Protein AF-0000000069872662 (afdb_homodimer)

Structure (mmCIF, N/CA/C/O backbone):
data_AF-0000000069872662-model_v1
#
loop_
_entity.id
_entity.type
_entity.pdbx_description
1 polymer 'DUF5117 domain-containing protein'
#
loop_
_atom_site.group_PDB
_atom_site.id
_atom_site.type_symbol
_atom_site.label_atom_id
_atom_site.label_alt_id
_atom_site.label_comp_id
_atom_site.label_asym_id
_atom_site.label_entity_id
_atom_site.label_seq_id
_atom_site.pdbx_PDB_ins_code
_atom_site.Cartn_x
_atom_site.Cartn_y
_atom_site.Cartn_z
_atom_site.occupancy
_atom_site.B_iso_or_equiv
_atom_site.auth_seq_id
_atom_site.auth_comp_id
_atom_site.auth_asym_id
_atom_site.auth_atom_id
_atom_site.pdbx_PDB_model_num
ATOM 1 N N . MET A 1 1 ? 79.125 7.605 27.594 1 26.34 1 MET A N 1
ATOM 2 C CA . MET A 1 1 ? 78.125 6.512 27.719 1 26.34 1 MET A CA 1
ATOM 3 C C . MET A 1 1 ? 76.75 6.996 27.438 1 26.34 1 MET A C 1
ATOM 5 O O . MET A 1 1 ? 76.25 7.887 28.125 1 26.34 1 MET A O 1
ATOM 9 N N . ASP A 1 2 ? 76.312 6.996 26.109 1 26 2 ASP A N 1
ATOM 10 C CA . ASP A 1 2 ? 75.188 7.535 25.344 1 26 2 ASP A CA 1
ATOM 11 C C . ASP A 1 2 ? 73.875 6.918 25.797 1 26 2 ASP A C 1
ATOM 13 O O . ASP A 1 2 ? 73.688 5.695 25.797 1 26 2 ASP A O 1
ATOM 17 N N . LYS A 1 3 ? 73.125 7.527 26.812 1 33.34 3 LYS A N 1
ATOM 18 C CA . LYS A 1 3 ? 71.812 7.297 27.406 1 33.34 3 LYS A CA 1
ATOM 19 C C . LYS A 1 3 ? 70.75 7.141 26.344 1 33.34 3 LYS A C 1
ATOM 21 O O . LYS A 1 3 ? 70.375 8.125 25.734 1 33.34 3 LYS A O 1
ATOM 26 N N . THR A 1 4 ? 70.812 6.09 25.469 1 31.94 4 THR A N 1
ATOM 27 C CA . THR A 1 4 ? 69.812 5.672 24.484 1 31.94 4 THR A CA 1
ATOM 28 C C . THR A 1 4 ? 68.438 5.531 25.141 1 31.94 4 THR A C 1
ATOM 30 O O . THR A 1 4 ? 68.25 4.73 26.062 1 31.94 4 THR A O 1
ATOM 33 N N . SER A 1 5 ? 67.75 6.652 25.281 1 29.78 5 SER A N 1
ATOM 34 C CA . SER A 1 5 ? 66.312 6.773 25.688 1 29.78 5 SER A CA 1
ATOM 35 C C . SER A 1 5 ? 65.438 5.781 24.938 1 29.78 5 SER A C 1
ATOM 37 O O . SER A 1 5 ? 65.438 5.777 23.703 1 29.78 5 SER A O 1
ATOM 39 N N . LEU A 1 6 ? 65.312 4.566 25.484 1 30.38 6 LEU A N 1
ATOM 40 C CA . LEU A 1 6 ? 64.312 3.533 25.094 1 30.38 6 LEU A CA 1
ATOM 41 C C . LEU A 1 6 ? 62.906 4.086 25.078 1 30.38 6 LEU A C 1
ATOM 43 O O . LEU A 1 6 ? 62.344 4.375 26.125 1 30.38 6 LEU A O 1
ATOM 47 N N . PHE A 1 7 ? 62.594 5.02 24.125 1 30.59 7 PHE A N 1
ATOM 48 C CA . PHE A 1 7 ? 61.219 5.395 23.844 1 30.59 7 PHE A CA 1
ATOM 49 C C . PHE A 1 7 ? 60.375 4.156 23.594 1 30.59 7 PHE A C 1
ATOM 51 O O . PHE A 1 7 ? 60.562 3.428 22.625 1 30.59 7 PHE A O 1
ATOM 58 N N . CYS A 1 8 ? 59.938 3.457 24.672 1 29.7 8 CYS A N 1
ATOM 59 C CA . CYS A 1 8 ? 58.875 2.43 24.641 1 29.7 8 CYS A CA 1
ATOM 60 C C . CYS A 1 8 ? 57.656 2.914 23.859 1 29.7 8 CYS A C 1
ATOM 62 O O . CYS A 1 8 ? 57.031 3.889 24.266 1 29.7 8 CYS A O 1
ATOM 64 N N . CYS A 1 9 ? 57.688 2.854 22.547 1 28.95 9 CYS A N 1
ATOM 65 C CA . CYS A 1 9 ? 56.531 2.936 21.672 1 28.95 9 CYS A CA 1
ATOM 66 C C . CYS A 1 9 ? 55.375 2.072 22.203 1 28.95 9 CYS A C 1
ATOM 68 O O . CYS A 1 9 ? 55.5 0.845 22.219 1 28.95 9 CYS A O 1
ATOM 70 N N . LEU A 1 10 ? 54.75 2.445 23.359 1 28.95 10 LEU A N 1
ATOM 71 C CA . LEU A 1 10 ? 53.438 1.888 23.656 1 28.95 10 LEU A CA 1
ATOM 72 C C . LEU A 1 10 ? 52.531 1.904 22.422 1 28.95 10 LEU A C 1
ATOM 74 O O . LEU A 1 10 ? 52.125 2.973 21.969 1 28.95 10 LEU A O 1
ATOM 78 N N . LEU A 1 11 ? 52.812 1.03 21.422 1 30.94 11 LEU A N 1
ATOM 79 C CA . LEU A 1 11 ? 51.812 0.674 20.438 1 30.94 11 LEU A CA 1
ATOM 80 C C . LEU A 1 11 ? 50.469 0.348 21.109 1 30.94 11 LEU A C 1
ATOM 82 O O . LEU A 1 11 ? 50.344 -0.668 21.781 1 30.94 11 LEU A O 1
ATOM 86 N N . SER A 1 12 ? 49.75 1.351 21.672 1 32.31 12 SER A N 1
ATOM 87 C CA . SER A 1 12 ? 48.344 1.166 21.969 1 32.31 12 SER A CA 1
ATOM 88 C C . SER A 1 12 ? 47.625 0.444 20.844 1 32.31 12 SER A C 1
ATOM 90 O O . SER A 1 12 ? 47.562 0.949 19.719 1 32.31 12 SER A O 1
ATOM 92 N N . GLY A 1 13 ? 47.688 -0.897 20.75 1 32.56 13 GLY A N 1
ATOM 93 C CA . GLY A 1 13 ? 46.75 -1.718 20 1 32.56 13 GLY A CA 1
ATOM 94 C C . GLY A 1 13 ? 45.312 -1.261 20.141 1 32.56 13 GLY A C 1
ATOM 95 O O . GLY A 1 13 ? 44.656 -1.562 21.156 1 32.56 13 GLY A O 1
ATOM 96 N N . LEU A 1 14 ? 44.969 -0.033 19.828 1 33.69 14 LEU A N 1
ATOM 97 C CA . LEU A 1 14 ? 43.562 0.206 19.562 1 33.69 14 LEU A CA 1
ATOM 98 C C . LEU A 1 14 ? 42.938 -0.941 18.766 1 33.69 14 LEU A C 1
ATOM 100 O O . LEU A 1 14 ? 43.188 -1.062 17.562 1 33.69 14 LEU A O 1
ATOM 104 N N . MET A 1 15 ? 42.938 -2.158 19.312 1 33.22 15 MET A N 1
ATOM 105 C CA . MET A 1 15 ? 42.031 -3.107 18.703 1 33.22 15 MET A CA 1
ATOM 106 C C . MET A 1 15 ? 40.688 -2.441 18.406 1 33.22 15 MET A C 1
ATOM 108 O O . MET A 1 15 ? 40.031 -1.919 19.312 1 33.22 15 MET A O 1
ATOM 112 N N . ALA A 1 16 ? 40.562 -1.818 17.266 1 33.97 16 ALA A N 1
ATOM 113 C CA . ALA A 1 16 ? 39.25 -1.531 16.703 1 33.97 16 ALA A CA 1
ATOM 114 C C . ALA A 1 16 ? 38.25 -2.65 17 1 33.97 16 ALA A C 1
ATOM 116 O O . ALA A 1 16 ? 38.438 -3.777 16.531 1 33.97 16 ALA A O 1
ATOM 117 N N . LEU A 1 17 ? 37.844 -2.814 18.25 1 34.69 17 LEU A N 1
ATOM 118 C CA . LEU A 1 17 ? 36.594 -3.578 18.391 1 34.69 17 LEU A CA 1
ATOM 119 C C . LEU A 1 17 ? 35.688 -3.375 17.172 1 34.69 17 LEU A C 1
ATOM 121 O O . LEU A 1 17 ? 35.188 -2.275 16.953 1 34.69 17 LEU A O 1
ATOM 125 N N . SER A 1 18 ? 36.062 -3.957 16.047 1 38.09 18 SER A N 1
ATOM 126 C CA . SER A 1 18 ? 35.062 -4.133 15.008 1 38.09 18 SER A CA 1
ATOM 127 C C . SER A 1 18 ? 33.688 -4.465 15.609 1 38.09 18 SER A C 1
ATOM 129 O O . SER A 1 18 ? 33.5 -5.57 16.125 1 38.09 18 SER A O 1
ATOM 131 N N . VAL A 1 19 ? 33.125 -3.668 16.406 1 40.59 19 VAL A N 1
ATOM 132 C CA . VAL A 1 19 ? 31.703 -3.904 16.578 1 40.59 19 VAL A CA 1
ATOM 133 C C . VAL A 1 19 ? 31.141 -4.539 15.312 1 40.59 19 VAL A C 1
ATOM 135 O O . VAL A 1 19 ? 31.094 -3.904 14.258 1 40.59 19 VAL A O 1
ATOM 138 N N . SER A 1 20 ? 31.484 -5.742 14.906 1 38.03 20 SER A N 1
ATOM 139 C CA . SER A 1 20 ? 30.812 -6.488 13.852 1 38.03 20 SER A CA 1
ATOM 140 C C . SER A 1 20 ? 29.328 -6.121 13.773 1 38.03 20 SER A C 1
ATOM 142 O O . SER A 1 20 ? 28.547 -6.453 14.664 1 38.03 20 SER A O 1
ATOM 144 N N . ALA A 1 21 ? 28.906 -4.973 13.469 1 48.12 21 ALA A N 1
ATOM 145 C CA . ALA A 1 21 ? 27.531 -4.602 13.164 1 48.12 21 ALA A CA 1
ATOM 146 C C . ALA A 1 21 ? 26.766 -5.781 12.57 1 48.12 21 ALA A C 1
ATOM 148 O O . ALA A 1 21 ? 27.125 -6.293 11.508 1 48.12 21 ALA A O 1
ATOM 149 N N . THR A 1 22 ? 26.359 -6.82 13.367 1 59.09 22 THR A N 1
ATOM 150 C CA . THR A 1 22 ? 25.562 -7.969 12.953 1 59.09 22 THR A CA 1
ATOM 151 C C . THR A 1 22 ? 24.672 -7.613 11.773 1 59.09 22 THR A C 1
ATOM 153 O O . THR A 1 22 ? 24.031 -6.559 11.773 1 59.09 22 THR A O 1
ATOM 156 N N . SER A 1 23 ? 24.906 -8.219 10.68 1 66.69 23 SER A N 1
ATOM 157 C CA . SER A 1 23 ? 24.172 -8 9.438 1 66.69 23 SER A CA 1
ATOM 158 C C . SER A 1 23 ? 22.656 -8.047 9.672 1 66.69 23 SER A C 1
ATOM 160 O O . SER A 1 23 ? 22.156 -8.938 10.359 1 66.69 23 SER A O 1
ATOM 162 N N . PRO A 1 24 ? 22 -7.012 9.227 1 85.69 24 PRO A N 1
ATOM 163 C CA . PRO A 1 24 ? 20.562 -6.922 9.477 1 85.69 24 PRO A CA 1
ATOM 164 C C . PRO A 1 24 ? 19.781 -8.031 8.789 1 85.69 24 PRO A C 1
ATOM 166 O O . PRO A 1 24 ? 18.609 -8.266 9.117 1 85.69 24 PRO A O 1
ATOM 169 N N . VAL A 1 25 ? 20.578 -8.859 7.879 1 94.19 25 VAL A N 1
ATOM 170 C CA . VAL A 1 25 ? 19.828 -9.922 7.215 1 94.19 25 VAL A CA 1
ATOM 171 C C . VAL A 1 25 ? 20.422 -11.281 7.566 1 94.19 25 VAL A C 1
ATOM 173 O O . VAL A 1 25 ? 21.578 -11.367 7.996 1 94.19 25 VAL A O 1
ATOM 176 N N . ALA A 1 26 ? 19.75 -12.336 7.355 1 96.31 26 ALA A N 1
ATOM 177 C CA . ALA A 1 26 ? 20.125 -13.703 7.73 1 96.31 26 ALA A CA 1
ATOM 178 C C . ALA A 1 26 ? 21.359 -14.156 6.961 1 96.31 26 ALA A C 1
ATOM 180 O O . ALA A 1 26 ? 21.5 -13.875 5.77 1 96.31 26 ALA A O 1
ATOM 181 N N . THR A 1 27 ? 22.172 -14.867 7.613 1 94.56 27 THR A N 1
ATOM 182 C CA . THR A 1 27 ? 23.344 -15.477 7.004 1 94.56 27 THR A CA 1
ATOM 183 C C . THR A 1 27 ? 22.969 -16.781 6.293 1 94.56 27 THR A C 1
ATOM 185 O O . THR A 1 27 ? 21.875 -17.297 6.48 1 94.56 27 THR A O 1
ATOM 188 N N . GLN A 1 28 ? 24.047 -17.25 5.547 1 94.56 28 GLN A N 1
ATOM 189 C CA . GLN A 1 28 ? 23.859 -18.531 4.867 1 94.56 28 GLN A CA 1
ATOM 190 C C . GLN A 1 28 ? 23.609 -19.656 5.871 1 94.56 28 GLN A C 1
ATOM 192 O O . GLN A 1 28 ? 22.766 -20.531 5.633 1 94.56 28 GLN A O 1
ATOM 197 N N . ALA A 1 29 ? 24.312 -19.672 6.922 1 94.12 29 ALA A N 1
ATOM 198 C CA . ALA A 1 29 ? 24.172 -20.703 7.953 1 94.12 29 ALA A CA 1
ATOM 199 C C . ALA A 1 29 ? 22.781 -20.672 8.562 1 94.12 29 ALA A C 1
ATOM 201 O O . ALA A 1 29 ? 22.172 -21.734 8.773 1 94.12 29 ALA A O 1
ATOM 202 N N . GLU A 1 30 ? 22.297 -19.531 8.836 1 95.44 30 GLU A N 1
ATOM 203 C CA . GLU A 1 30 ? 20.953 -19.391 9.398 1 95.44 30 GLU A CA 1
ATOM 204 C C . GLU A 1 30 ? 19.891 -19.891 8.43 1 95.44 30 GLU A C 1
ATOM 206 O O . GLU A 1 30 ? 18.953 -20.594 8.828 1 95.44 30 GLU A O 1
ATOM 211 N N . VAL A 1 31 ? 20.078 -19.531 7.211 1 95.94 31 VAL A N 1
ATOM 212 C CA . VAL A 1 31 ? 19.109 -19.922 6.188 1 95.94 31 VAL A CA 1
ATOM 213 C C . VAL A 1 31 ? 19.125 -21.438 6.031 1 95.94 31 VAL A C 1
ATOM 215 O O . VAL A 1 31 ? 18.062 -22.078 5.949 1 95.94 31 VAL A O 1
ATOM 218 N N . SER A 1 32 ? 20.266 -22.016 6.051 1 94.88 32 SER A N 1
ATOM 219 C CA . SER A 1 32 ? 20.391 -23.469 5.895 1 94.88 32 SER A CA 1
ATOM 220 C C . SER A 1 32 ? 19.719 -24.203 7.051 1 94.88 32 SER A C 1
ATOM 222 O O . SER A 1 32 ? 19.25 -25.328 6.883 1 94.88 32 SER A O 1
ATOM 224 N N . GLY A 1 33 ? 19.656 -23.578 8.141 1 93.56 33 GLY A N 1
ATOM 225 C CA . GLY A 1 33 ? 19.125 -24.219 9.336 1 93.56 33 GLY A CA 1
ATOM 226 C C . GLY A 1 33 ? 17.625 -24.031 9.508 1 93.56 33 GLY A C 1
ATOM 227 O O . GLY A 1 33 ? 17.031 -24.609 10.406 1 93.56 33 GLY A O 1
ATOM 228 N N . ASP A 1 34 ? 16.969 -23.188 8.742 1 93.94 34 ASP A N 1
ATOM 229 C CA . ASP A 1 34 ? 15.555 -22.844 8.867 1 93.94 34 ASP A CA 1
ATOM 230 C C . ASP A 1 34 ? 14.812 -23.094 7.562 1 93.94 34 ASP A C 1
ATOM 232 O O . ASP A 1 34 ? 15.008 -22.375 6.578 1 93.94 34 ASP A O 1
ATOM 236 N N . ILE A 1 35 ? 13.914 -24.016 7.562 1 92.38 35 ILE A N 1
ATOM 237 C CA . ILE A 1 35 ? 13.203 -24.484 6.371 1 92.38 35 ILE A CA 1
ATOM 238 C C . ILE A 1 35 ? 12.391 -23.344 5.777 1 92.38 35 ILE A C 1
ATOM 240 O O . ILE A 1 35 ? 12.289 -23.203 4.555 1 92.38 35 ILE A O 1
ATOM 244 N N . SER A 1 36 ? 11.758 -22.531 6.602 1 91.81 36 SER A N 1
ATOM 245 C CA . SER A 1 36 ? 10.961 -21.391 6.117 1 91.81 36 SER A CA 1
ATOM 246 C C . SER A 1 36 ? 11.836 -20.375 5.406 1 91.81 36 SER A C 1
ATOM 248 O O . SER A 1 36 ? 11.484 -19.875 4.336 1 91.81 36 SER A O 1
ATOM 250 N N . LEU A 1 37 ? 12.938 -20.172 5.996 1 95.75 37 LEU A N 1
ATOM 251 C CA . LEU A 1 37 ? 13.883 -19.25 5.379 1 95.75 37 LEU A CA 1
ATOM 252 C C . LEU A 1 37 ? 14.383 -19.797 4.043 1 95.75 37 LEU A C 1
ATOM 254 O O . LEU A 1 37 ? 14.422 -19.062 3.049 1 95.75 37 LEU A O 1
ATOM 258 N N . ARG A 1 38 ? 14.703 -21 4.035 1 96.19 38 ARG A N 1
ATOM 259 C CA . ARG A 1 38 ? 15.234 -21.625 2.826 1 96.19 38 ARG A CA 1
ATOM 260 C C . ARG A 1 38 ? 14.219 -21.562 1.689 1 96.19 38 ARG A C 1
ATOM 262 O O . ARG A 1 38 ? 14.578 -21.281 0.545 1 96.19 38 ARG A O 1
ATOM 269 N N . GLY A 1 39 ? 13.016 -21.844 2.031 1 95.62 39 GLY A N 1
ATOM 270 C CA . GLY A 1 39 ? 11.969 -21.812 1.023 1 95.62 39 GLY A CA 1
ATOM 271 C C . GLY A 1 39 ? 11.805 -20.453 0.373 1 95.62 39 GLY A C 1
ATOM 272 O O . GLY A 1 39 ? 11.789 -20.344 -0.854 1 95.62 39 GLY A O 1
ATOM 273 N N . ILE A 1 40 ? 11.727 -19.469 1.18 1 96.5 40 ILE A N 1
ATOM 274 C CA . ILE A 1 40 ? 11.539 -18.125 0.665 1 96.5 40 ILE A CA 1
ATOM 275 C C . ILE A 1 40 ? 12.805 -17.656 -0.043 1 96.5 40 ILE A C 1
ATOM 277 O O . ILE A 1 40 ? 12.734 -16.984 -1.074 1 96.5 40 ILE A O 1
ATOM 281 N N . ALA A 1 41 ? 13.906 -18.016 0.489 1 96.94 41 ALA A N 1
ATOM 282 C CA . ALA A 1 41 ? 15.164 -17.672 -0.165 1 96.94 41 ALA A CA 1
ATOM 283 C C . ALA A 1 41 ? 15.219 -18.219 -1.585 1 96.94 41 ALA A C 1
ATOM 285 O O . ALA A 1 41 ? 15.609 -17.516 -2.52 1 96.94 41 ALA A O 1
ATOM 286 N N . ARG A 1 42 ? 14.859 -19.406 -1.757 1 95.56 42 ARG A N 1
ATOM 287 C CA . ARG A 1 42 ? 14.859 -20.047 -3.072 1 95.56 42 ARG A CA 1
ATOM 288 C C . ARG A 1 42 ? 13.93 -19.312 -4.031 1 95.56 42 ARG A C 1
ATOM 290 O O . ARG A 1 42 ? 14.266 -19.109 -5.199 1 95.56 42 ARG A O 1
ATOM 297 N N . LEU A 1 43 ? 12.797 -18.969 -3.541 1 95.81 43 LEU A N 1
ATOM 298 C CA . LEU A 1 43 ? 11.852 -18.234 -4.371 1 95.81 43 LEU A CA 1
ATOM 299 C C . LEU A 1 43 ? 12.445 -16.891 -4.801 1 95.81 43 LEU A C 1
ATOM 301 O O . LEU A 1 43 ? 12.336 -16.5 -5.965 1 95.81 43 LEU A O 1
ATOM 305 N N . LEU A 1 44 ? 13.055 -16.25 -3.889 1 96.75 44 LEU A N 1
ATOM 306 C CA . LEU A 1 44 ? 13.656 -14.945 -4.156 1 96.75 44 LEU A CA 1
ATOM 307 C C . LEU A 1 44 ? 14.781 -15.062 -5.176 1 96.75 44 LEU A C 1
ATOM 309 O O . LEU A 1 44 ? 14.938 -14.203 -6.043 1 96.75 44 LEU A O 1
ATOM 313 N N . GLN A 1 45 ? 15.5 -16.109 -5.156 1 95.44 45 GLN A N 1
ATOM 314 C CA . GLN A 1 45 ? 16.594 -16.312 -6.098 1 95.44 45 GLN A CA 1
ATOM 315 C C . GLN A 1 45 ? 16.078 -16.391 -7.531 1 95.44 45 GLN A C 1
ATOM 317 O O . GLN A 1 45 ? 16.781 -16.016 -8.469 1 95.44 45 GLN A O 1
ATOM 322 N N . LYS A 1 46 ? 14.93 -16.781 -7.617 1 94.12 46 LYS A N 1
ATOM 323 C CA . LYS A 1 46 ? 14.398 -17.047 -8.945 1 94.12 46 LYS A CA 1
ATOM 324 C C . LYS A 1 46 ? 13.531 -15.891 -9.438 1 94.12 46 LYS A C 1
ATOM 326 O O . LYS A 1 46 ? 12.992 -15.938 -10.547 1 94.12 46 LYS A O 1
ATOM 331 N N . SER A 1 47 ? 13.383 -14.906 -8.641 1 95.88 47 SER A N 1
ATOM 332 C CA . SER A 1 47 ? 12.398 -13.883 -8.945 1 95.88 47 SER A CA 1
ATOM 333 C C . SER A 1 47 ? 13.055 -12.516 -9.125 1 95.88 47 SER A C 1
ATOM 335 O O . SER A 1 47 ? 13.648 -11.977 -8.188 1 95.88 47 SER A O 1
ATOM 337 N N . ASP A 1 48 ? 12.914 -11.969 -10.281 1 95.88 48 ASP A N 1
ATOM 338 C CA . ASP A 1 48 ? 13.422 -10.625 -10.516 1 95.88 48 ASP A CA 1
ATOM 339 C C . ASP A 1 48 ? 12.297 -9.594 -10.414 1 95.88 48 ASP A C 1
ATOM 341 O O . ASP A 1 48 ? 12.516 -8.406 -10.656 1 95.88 48 ASP A O 1
ATOM 345 N N . ILE A 1 49 ? 11.156 -10.047 -10.07 1 97 49 ILE A N 1
ATOM 346 C CA . ILE A 1 49 ? 10.031 -9.203 -9.68 1 97 49 ILE A CA 1
ATOM 347 C C . ILE A 1 49 ? 9.625 -9.516 -8.242 1 97 49 ILE A C 1
ATOM 349 O O . ILE A 1 49 ? 9.336 -10.672 -7.906 1 97 49 ILE A O 1
ATOM 353 N N . VAL A 1 50 ? 9.656 -8.539 -7.383 1 97.12 50 VAL A N 1
ATOM 354 C CA . VAL A 1 50 ? 9.18 -8.625 -6.004 1 97.12 50 VAL A CA 1
ATOM 355 C C . VAL A 1 50 ? 8.297 -7.422 -5.691 1 97.12 50 VAL A C 1
ATOM 357 O O . VAL A 1 50 ? 8.773 -6.285 -5.648 1 97.12 50 VAL A O 1
ATOM 360 N N . LEU A 1 51 ? 7.004 -7.68 -5.398 1 96.62 51 LEU A N 1
ATOM 361 C CA . LEU A 1 51 ? 6.023 -6.629 -5.16 1 96.62 51 LEU A CA 1
ATOM 362 C C . LEU A 1 51 ? 5.34 -6.82 -3.809 1 96.62 51 LEU A C 1
ATOM 364 O O . LEU A 1 51 ? 5.156 -7.953 -3.357 1 96.62 51 LEU A O 1
ATOM 368 N N . ALA A 1 52 ? 5.02 -5.754 -3.146 1 93.88 52 ALA A N 1
ATOM 369 C CA . ALA A 1 52 ? 3.941 -5.746 -2.16 1 93.88 52 ALA A CA 1
ATOM 370 C C . ALA A 1 52 ? 2.627 -5.289 -2.789 1 93.88 52 ALA A C 1
ATOM 372 O O . ALA A 1 52 ? 2.59 -4.281 -3.502 1 93.88 52 ALA A O 1
ATOM 373 N N . VAL A 1 53 ? 1.598 -6.055 -2.543 1 91.94 53 VAL A N 1
ATOM 374 C CA . VAL A 1 53 ? 0.335 -5.746 -3.209 1 91.94 53 VAL A CA 1
ATOM 375 C C . VAL A 1 53 ? -0.817 -5.879 -2.215 1 91.94 53 VAL A C 1
ATOM 377 O O . VAL A 1 53 ? -0.655 -6.457 -1.138 1 91.94 53 VAL A O 1
ATOM 380 N N . VAL A 1 54 ? -1.923 -5.34 -2.627 1 87.81 54 VAL A N 1
ATOM 381 C CA . VAL A 1 54 ? -3.203 -5.621 -1.987 1 87.81 54 VAL A CA 1
ATOM 382 C C . VAL A 1 54 ? -4.098 -6.406 -2.947 1 87.81 54 VAL A C 1
ATOM 384 O O . VAL A 1 54 ? -4.457 -5.91 -4.016 1 87.81 54 VAL A O 1
ATOM 387 N N . ILE A 1 55 ? -4.371 -7.57 -2.6 1 88.69 55 ILE A N 1
ATOM 388 C CA . ILE A 1 55 ? -5.305 -8.367 -3.389 1 88.69 55 ILE A CA 1
ATOM 389 C C . ILE A 1 55 ? -6.738 -7.949 -3.07 1 88.69 55 ILE A C 1
ATOM 391 O O . ILE A 1 55 ? -7.148 -7.957 -1.907 1 88.69 55 ILE A O 1
ATOM 395 N N . TYR A 1 56 ? -7.52 -7.617 -4.141 1 83.94 56 TYR A N 1
ATOM 396 C CA . TYR A 1 56 ? -8.852 -7.102 -3.861 1 83.94 56 TYR A CA 1
ATOM 397 C C . TYR A 1 56 ? -9.922 -7.973 -4.508 1 83.94 56 TYR A C 1
ATOM 399 O O . TYR A 1 56 ? -11.109 -7.852 -4.191 1 83.94 56 TYR A O 1
ATOM 407 N N . LYS A 1 57 ? -9.531 -8.914 -5.367 1 86.88 57 LYS A N 1
ATOM 408 C CA . LYS A 1 57 ? -10.5 -9.703 -6.109 1 86.88 57 LYS A CA 1
ATOM 409 C C . LYS A 1 57 ? -9.891 -11.023 -6.586 1 86.88 57 LYS A C 1
ATOM 411 O O . LYS A 1 57 ? -8.734 -11.055 -7.004 1 86.88 57 LYS A O 1
ATOM 416 N N . THR A 1 58 ? -10.695 -12.055 -6.562 1 90.19 58 THR A N 1
ATOM 417 C CA . THR A 1 58 ? -10.344 -13.305 -7.215 1 90.19 58 THR A CA 1
ATOM 418 C C . THR A 1 58 ? -11.492 -13.805 -8.086 1 90.19 58 THR A C 1
ATOM 420 O O . THR A 1 58 ? -12.656 -13.57 -7.777 1 90.19 58 THR A O 1
ATOM 423 N N . VAL A 1 59 ? -11.148 -14.422 -9.102 1 89.75 59 VAL A N 1
ATOM 424 C CA . VAL A 1 59 ? -12.102 -15.125 -9.953 1 89.75 59 VAL A CA 1
ATOM 425 C C . VAL A 1 59 ? -11.719 -16.594 -10.047 1 89.75 59 VAL A C 1
ATOM 427 O O . VAL A 1 59 ? -10.656 -16.938 -10.586 1 89.75 59 VAL A O 1
ATOM 430 N N . GLU A 1 60 ? -12.594 -17.469 -9.57 1 91.31 60 GLU A N 1
ATOM 431 C CA . GLU A 1 60 ? -12.352 -18.906 -9.562 1 91.31 60 GLU A CA 1
ATOM 432 C C . GLU A 1 60 ? -13.133 -19.609 -10.672 1 91.31 60 GLU A C 1
ATOM 434 O O . GLU A 1 60 ? -14.344 -19.438 -10.789 1 91.31 60 GLU A O 1
ATOM 439 N N . THR A 1 61 ? -12.438 -20.297 -11.469 1 89.06 61 THR A N 1
ATOM 440 C CA . THR A 1 61 ? -13.055 -21.156 -12.477 1 89.06 61 THR A CA 1
ATOM 441 C C . THR A 1 61 ? -12.703 -22.625 -12.219 1 89.06 61 THR A C 1
ATOM 443 O O . THR A 1 61 ? -12.07 -22.953 -11.211 1 89.06 61 THR A O 1
ATOM 446 N N . THR A 1 62 ? -13.203 -23.547 -13.039 1 87.81 62 THR A N 1
ATOM 447 C CA . THR A 1 62 ? -12.898 -24.969 -12.906 1 87.81 62 THR A CA 1
ATOM 448 C C . THR A 1 62 ? -11.438 -25.25 -13.227 1 87.81 62 THR A C 1
ATOM 450 O O . THR A 1 62 ? -10.891 -26.281 -12.828 1 87.81 62 THR A O 1
ATOM 453 N N . GLN A 1 63 ? -10.75 -24.312 -13.859 1 87.81 63 GLN A N 1
ATOM 454 C CA . GLN A 1 63 ? -9.406 -24.578 -14.359 1 87.81 63 GLN A CA 1
ATOM 455 C C . GLN A 1 63 ? -8.359 -23.797 -13.562 1 87.81 63 GLN A C 1
ATOM 457 O O . GLN A 1 63 ? -7.215 -24.234 -13.445 1 87.81 63 GLN A O 1
ATOM 462 N N . GLU A 1 64 ? -8.852 -22.609 -13.141 1 90.5 64 GLU A N 1
ATOM 463 C CA . GLU A 1 64 ? -7.852 -21.75 -12.508 1 90.5 64 GLU A CA 1
ATOM 464 C C . GLU A 1 64 ? -8.508 -20.719 -11.594 1 90.5 64 GLU A C 1
ATOM 466 O O . GLU A 1 64 ? -9.719 -20.531 -11.633 1 90.5 64 GLU A O 1
ATOM 471 N N . THR A 1 65 ? -7.707 -20.125 -10.734 1 93.12 65 THR A N 1
ATOM 472 C CA . THR A 1 65 ? -8.055 -18.922 -10 1 93.12 65 THR A CA 1
ATOM 473 C C . THR A 1 65 ? -7.242 -17.734 -10.492 1 93.12 65 THR A C 1
ATOM 475 O O . THR A 1 65 ? -6.016 -17.812 -10.602 1 93.12 65 THR A O 1
ATOM 478 N N . ILE A 1 66 ? -7.91 -16.688 -10.812 1 93.56 66 ILE A N 1
ATOM 479 C CA . ILE A 1 66 ? -7.234 -15.445 -11.188 1 93.56 66 ILE A CA 1
ATOM 480 C C . ILE A 1 66 ? -7.277 -14.461 -10.016 1 93.56 66 ILE A C 1
ATOM 482 O O . ILE A 1 66 ? -8.336 -14.219 -9.438 1 93.56 66 ILE A O 1
ATOM 486 N N . PHE A 1 67 ? -6.117 -13.969 -9.703 1 93.62 67 PHE A N 1
ATOM 487 C CA . PHE A 1 67 ? -5.98 -12.977 -8.648 1 93.62 67 PHE A CA 1
ATOM 488 C C . PHE A 1 67 ? -5.812 -11.578 -9.242 1 93.62 67 PHE A C 1
ATOM 490 O O . PHE A 1 67 ? -5.062 -11.391 -10.203 1 93.62 67 PHE A O 1
ATOM 497 N N . TYR A 1 68 ? -6.508 -10.625 -8.68 1 91.31 68 TYR A N 1
ATOM 498 C CA . TYR A 1 68 ? -6.391 -9.211 -9.031 1 91.31 68 TYR A CA 1
ATOM 499 C C . TYR A 1 68 ? -5.918 -8.391 -7.836 1 91.31 68 TYR A C 1
ATOM 501 O O . TYR A 1 68 ? -6.465 -8.508 -6.738 1 91.31 68 TYR A O 1
ATOM 509 N N . ALA A 1 69 ? -4.914 -7.562 -8.125 1 91.19 69 ALA A N 1
ATOM 510 C CA . ALA A 1 69 ? -4.297 -6.824 -7.027 1 91.19 69 ALA A CA 1
ATOM 511 C C . ALA A 1 69 ? -3.797 -5.461 -7.496 1 91.19 69 ALA A C 1
ATOM 513 O O . ALA A 1 69 ? -3.719 -5.199 -8.695 1 91.19 69 ALA A O 1
ATOM 514 N N . ARG A 1 70 ? -3.566 -4.676 -6.504 1 88.81 70 ARG A N 1
ATOM 515 C CA . ARG A 1 70 ? -2.943 -3.379 -6.746 1 88.81 70 ARG A CA 1
ATOM 516 C C . ARG A 1 70 ? -1.571 -3.299 -6.082 1 88.81 70 ARG A C 1
ATOM 518 O O . ARG A 1 70 ? -1.399 -3.742 -4.945 1 88.81 70 ARG A O 1
ATOM 525 N N . VAL A 1 71 ? -0.655 -2.707 -6.797 1 91.25 71 VAL A N 1
ATOM 526 C CA . VAL A 1 71 ? 0.715 -2.629 -6.301 1 91.25 71 VAL A CA 1
ATOM 527 C C . VAL A 1 71 ? 0.835 -1.491 -5.289 1 91.25 71 VAL A C 1
ATOM 529 O O . VAL A 1 71 ? 0.472 -0.35 -5.582 1 91.25 71 VAL A O 1
ATOM 532 N N . ILE A 1 72 ? 1.4 -1.827 -4.156 1 89.31 72 ILE A N 1
ATOM 533 C CA . ILE A 1 72 ? 1.579 -0.786 -3.152 1 89.31 72 ILE A CA 1
ATOM 534 C C . ILE A 1 72 ? 3.068 -0.506 -2.959 1 89.31 72 ILE A C 1
ATOM 536 O O . ILE A 1 72 ? 3.449 0.576 -2.506 1 89.31 72 ILE A O 1
ATOM 540 N N . GLN A 1 73 ? 3.918 -1.447 -3.312 1 90.75 73 GLN A N 1
ATOM 541 C CA . GLN A 1 73 ? 5.363 -1.27 -3.371 1 90.75 73 GLN A CA 1
ATOM 542 C C . GLN A 1 73 ? 5.98 -2.123 -4.477 1 90.75 73 GLN A 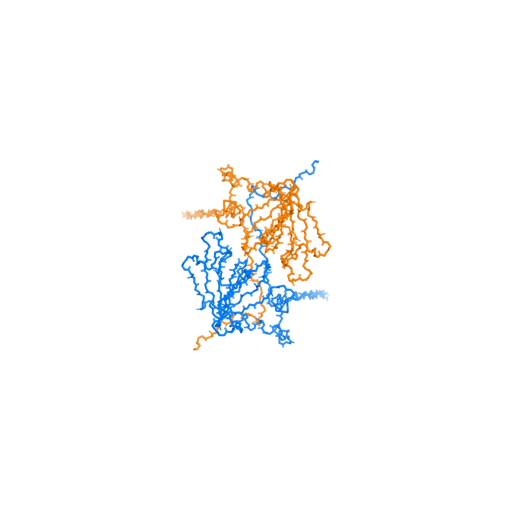C 1
ATOM 544 O O . GLN A 1 73 ? 5.574 -3.27 -4.68 1 90.75 73 GLN A O 1
ATOM 549 N N . SER A 1 74 ? 6.875 -1.561 -5.133 1 93.38 74 SER A N 1
ATOM 550 C CA . SER A 1 74 ? 7.691 -2.27 -6.113 1 93.38 74 SER A CA 1
ATOM 551 C C . SER A 1 74 ? 9.125 -2.445 -5.621 1 93.38 74 SER A C 1
ATOM 553 O O . SER A 1 74 ? 9.961 -1.557 -5.793 1 93.38 74 SER A O 1
ATOM 555 N N . LEU A 1 75 ? 9.367 -3.598 -5.109 1 94.62 75 LEU A N 1
ATOM 556 C CA . LEU A 1 75 ? 10.648 -3.82 -4.453 1 94.62 75 LEU A CA 1
ATOM 557 C C . LEU A 1 75 ? 11.703 -4.273 -5.461 1 94.62 75 LEU A C 1
ATOM 559 O O . LEU A 1 75 ? 12.883 -3.963 -5.312 1 94.62 75 LEU A O 1
ATOM 563 N N . ARG A 1 76 ? 11.312 -5.176 -6.41 1 93.69 76 ARG A N 1
ATOM 564 C CA . ARG A 1 76 ? 12.062 -5.582 -7.594 1 93.69 76 ARG A CA 1
ATOM 565 C C . ARG A 1 76 ? 11.188 -5.543 -8.836 1 93.69 76 ARG A C 1
ATOM 567 O O . ARG A 1 76 ? 10 -5.863 -8.773 1 93.69 76 ARG A O 1
ATOM 574 N N . GLY A 1 77 ? 11.719 -5.363 -10.148 1 90.31 77 GLY A N 1
ATOM 575 C CA . GLY A 1 77 ? 11 -5.555 -11.398 1 90.31 77 GLY A CA 1
ATOM 576 C C . GLY A 1 77 ? 10.352 -4.281 -11.914 1 90.31 77 GLY A C 1
ATOM 577 O O . GLY A 1 77 ? 9.445 -4.336 -12.742 1 90.31 77 GLY A O 1
ATOM 578 N N . ASP A 1 78 ? 10.5 -3.059 -11.828 1 89 78 ASP A N 1
ATOM 579 C CA . ASP A 1 78 ? 10.109 -1.744 -12.336 1 89 78 ASP A CA 1
ATOM 580 C C . ASP A 1 78 ? 8.617 -1.696 -12.641 1 89 78 ASP A C 1
ATOM 582 O O . ASP A 1 78 ? 8.203 -1.094 -13.633 1 89 78 ASP A O 1
ATOM 586 N N . ILE A 1 79 ? 7.777 -2.393 -11.992 1 93.62 79 ILE A N 1
ATOM 587 C CA . ILE A 1 79 ? 6.336 -2.199 -12.07 1 93.62 79 ILE A CA 1
ATOM 588 C C . ILE A 1 79 ? 5.922 -1.036 -11.172 1 93.62 79 ILE A C 1
ATOM 590 O O . ILE A 1 79 ? 6.215 -1.034 -9.977 1 93.62 79 ILE A O 1
ATOM 594 N N . PRO A 1 80 ? 5.289 -0.1 -11.719 1 88.44 80 PRO A N 1
ATOM 595 C CA . PRO A 1 80 ? 5.043 1.122 -10.953 1 88.44 80 PRO A CA 1
ATOM 596 C C . PRO A 1 80 ? 4.102 0.898 -9.773 1 88.44 80 PRO A C 1
ATOM 598 O O . PRO A 1 80 ? 3.182 0.079 -9.859 1 88.44 80 PRO A O 1
ATOM 601 N N . VAL A 1 81 ? 4.309 1.662 -8.781 1 86.31 81 VAL A N 1
ATOM 602 C CA . VAL A 1 81 ? 3.361 1.734 -7.672 1 86.31 81 VAL A CA 1
ATOM 603 C C . VAL A 1 81 ? 1.998 2.186 -8.188 1 86.31 81 VAL A C 1
ATOM 605 O O . VAL A 1 81 ? 1.914 3.025 -9.086 1 86.31 81 VAL A O 1
ATOM 608 N N . GLU A 1 82 ? 0.884 1.591 -7.645 1 84.38 82 GLU A N 1
ATOM 609 C CA . GLU A 1 82 ? -0.518 1.839 -7.969 1 84.38 82 GLU A CA 1
ATOM 610 C C . GLU A 1 82 ? -0.953 1.029 -9.188 1 84.38 82 GLU A C 1
ATOM 612 O O . GLU A 1 82 ? -2.146 0.912 -9.469 1 84.38 82 GLU A O 1
ATOM 617 N N . ALA A 1 83 ? -0.029 0.456 -9.906 1 89.31 83 ALA A N 1
ATOM 618 C CA . ALA A 1 83 ? -0.392 -0.367 -11.055 1 89.31 83 ALA A CA 1
ATOM 619 C C . ALA A 1 83 ? -1.342 -1.49 -10.648 1 89.31 83 ALA A C 1
ATOM 621 O O . ALA A 1 83 ? -1.354 -1.912 -9.492 1 89.31 83 ALA A O 1
ATOM 622 N N . LEU A 1 84 ? -2.092 -1.88 -11.617 1 91 84 LEU A N 1
ATOM 623 C CA . LEU A 1 84 ? -2.938 -3.059 -11.469 1 91 84 LEU A CA 1
ATOM 624 C C . LEU A 1 84 ? -2.229 -4.309 -11.977 1 91 84 LEU A C 1
ATOM 626 O O . LEU A 1 84 ? -1.572 -4.27 -13.023 1 91 84 LEU A O 1
ATOM 630 N N . VAL A 1 85 ? -2.357 -5.367 -11.227 1 93.88 85 VAL A N 1
ATOM 631 C CA . VAL A 1 85 ? -1.711 -6.602 -11.664 1 93.88 85 VAL A CA 1
ATOM 632 C C . VAL A 1 85 ? -2.68 -7.773 -11.523 1 93.88 85 VAL A C 1
ATOM 634 O O . VAL A 1 85 ? -3.572 -7.75 -10.672 1 93.88 85 VAL A O 1
ATOM 637 N N . GLN A 1 86 ? -2.504 -8.75 -12.344 1 95.12 86 GLN A N 1
ATOM 638 C CA . GLN A 1 86 ? -3.221 -10.016 -12.227 1 95.12 86 GLN A CA 1
ATOM 639 C C . GLN A 1 86 ? -2.281 -11.203 -12.43 1 95.12 86 GLN A C 1
ATOM 641 O O . GLN A 1 86 ? -1.221 -11.062 -13.039 1 95.12 86 GLN A O 1
ATOM 646 N N . TRP A 1 87 ? -2.559 -12.297 -11.859 1 97.06 87 TRP A N 1
ATOM 647 C CA . TRP A 1 87 ? -1.846 -13.539 -12.125 1 97.06 87 TRP A CA 1
ATOM 648 C C . TRP A 1 87 ? -2.766 -14.742 -11.945 1 97.06 87 TRP A C 1
ATOM 650 O O . TRP A 1 87 ? -3.871 -14.609 -11.414 1 97.06 87 TRP A O 1
ATOM 660 N N . ARG A 1 88 ? -2.287 -15.844 -12.469 1 94.56 88 ARG A N 1
ATOM 661 C CA . ARG A 1 88 ? -3.057 -17.078 -12.406 1 94.56 88 ARG A CA 1
ATOM 662 C C . ARG A 1 88 ? -2.496 -18.016 -11.344 1 94.56 88 ARG A C 1
ATOM 664 O O . ARG A 1 88 ? -1.279 -18.125 -11.188 1 94.56 88 ARG A O 1
ATOM 671 N N . GLY A 1 89 ? -3.391 -18.578 -10.57 1 92.56 89 GLY A N 1
ATOM 672 C CA . GLY A 1 89 ? -3.057 -19.625 -9.617 1 92.56 89 GLY A CA 1
ATOM 673 C C . GLY A 1 89 ? -3.793 -20.922 -9.883 1 92.56 89 GLY A C 1
ATOM 674 O O . GLY A 1 89 ? -4.57 -21.016 -10.836 1 92.56 89 GLY A O 1
ATOM 675 N N . ALA A 1 90 ? -3.418 -21.875 -9.117 1 84.75 90 ALA A N 1
ATOM 676 C CA . ALA A 1 90 ? -4.004 -23.203 -9.281 1 84.75 90 ALA A CA 1
ATOM 677 C C . ALA A 1 90 ? -5.512 -23.172 -9.055 1 84.75 90 ALA A C 1
ATOM 679 O O . ALA A 1 90 ? -6.016 -22.344 -8.297 1 84.75 90 ALA A O 1
ATOM 680 N N . ALA A 1 91 ? -6.18 -24.078 -9.875 1 74.38 91 ALA A N 1
ATOM 681 C CA . ALA A 1 91 ? -7.629 -24.203 -9.758 1 74.38 91 ALA A CA 1
ATOM 682 C C . ALA A 1 91 ? -8.016 -24.688 -8.359 1 74.38 91 ALA A C 1
ATOM 684 O O . ALA A 1 91 ? -7.289 -25.469 -7.738 1 74.38 91 ALA A O 1
ATOM 685 N N . ASN A 1 92 ? -9.125 -23.859 -7.918 1 70.88 92 ASN A N 1
ATOM 686 C CA . ASN A 1 92 ? -9.805 -24.484 -6.785 1 70.88 92 ASN A CA 1
ATOM 687 C C . ASN A 1 92 ? -10.758 -25.594 -7.242 1 70.88 92 ASN A C 1
ATOM 689 O O . ASN A 1 92 ? -11.164 -25.609 -8.406 1 70.88 92 ASN A O 1
ATOM 693 N N . ASN A 1 93 ? -10.922 -26.594 -6.504 1 67.06 93 ASN A N 1
ATOM 694 C CA . ASN A 1 93 ? -11.719 -27.766 -6.816 1 67.06 93 ASN A CA 1
ATOM 695 C C . ASN A 1 93 ? -13.18 -27.406 -7.086 1 67.06 93 ASN A C 1
ATOM 697 O O . ASN A 1 93 ? -14.07 -27.75 -6.305 1 67.06 93 ASN A O 1
ATOM 701 N N . LEU A 1 94 ? -13.414 -26.547 -8.039 1 69.69 94 LEU A N 1
ATOM 702 C CA . LEU A 1 94 ? -14.805 -26.328 -8.438 1 69.69 94 LEU A CA 1
ATOM 703 C C . LEU A 1 94 ? -15.32 -27.5 -9.266 1 69.69 94 LEU A C 1
ATOM 705 O O . LEU A 1 94 ? -14.562 -28.125 -10.023 1 69.69 94 LEU A O 1
ATOM 709 N N . PRO A 1 95 ? -16.562 -27.875 -8.891 1 71.75 95 PRO A N 1
ATOM 710 C CA . PRO A 1 95 ? -17.125 -28.953 -9.719 1 71.75 95 PRO A CA 1
ATOM 711 C C . PRO A 1 95 ? -17.062 -28.625 -11.211 1 71.75 95 PRO A C 1
ATOM 713 O O . PRO A 1 95 ? -17.125 -27.453 -11.602 1 71.75 95 PRO A O 1
ATOM 716 N N . VAL A 1 96 ? -16.906 -29.641 -12 1 73.19 96 VAL A N 1
ATOM 717 C CA . VAL A 1 96 ? -16.844 -29.5 -13.453 1 73.19 96 VAL A CA 1
ATOM 718 C C . VAL A 1 96 ? -18.125 -28.859 -13.969 1 73.19 96 VAL A C 1
ATOM 720 O O . VAL A 1 96 ? -19.219 -29.297 -13.625 1 73.19 96 VAL A O 1
ATOM 723 N N . GLY A 1 97 ? -18.031 -27.781 -14.773 1 71.69 97 GLY A N 1
ATOM 724 C CA . GLY A 1 97 ? -19.156 -27.094 -15.367 1 71.69 97 GLY A CA 1
ATOM 725 C C . GLY A 1 97 ? -19.719 -26 -14.484 1 71.69 97 GLY A C 1
ATOM 726 O O . GLY A 1 97 ? -20.703 -25.359 -14.844 1 71.69 97 GLY A O 1
ATOM 727 N N . GLY A 1 98 ? -19.156 -25.781 -13.422 1 73.06 98 GLY A N 1
ATOM 728 C CA . GLY A 1 98 ? -19.656 -24.734 -12.547 1 73.06 98 GLY A CA 1
ATOM 729 C C . GLY A 1 98 ? -19.344 -23.328 -13.031 1 73.06 98 GLY A C 1
ATOM 730 O O . GLY A 1 98 ? -18.406 -23.141 -13.805 1 73.06 98 GLY A O 1
ATOM 731 N N . SER A 1 99 ? -20.25 -22.438 -12.828 1 86.56 99 SER A N 1
ATOM 732 C CA . SER A 1 99 ? -20.031 -21.047 -13.188 1 86.56 99 SER A CA 1
ATOM 733 C C . SER A 1 99 ? -18.875 -20.438 -12.375 1 86.56 99 SER A C 1
ATOM 735 O O . SER A 1 99 ? -18.656 -20.828 -11.227 1 86.56 99 SER A O 1
ATOM 737 N N . PRO A 1 100 ? -18.094 -19.609 -13.031 1 86.75 100 PRO A N 1
ATOM 738 C CA . PRO A 1 100 ? -17.031 -18.906 -12.289 1 86.75 100 PRO A CA 1
ATOM 739 C C . PRO A 1 100 ? -17.562 -18.219 -11.031 1 86.75 100 PRO A C 1
ATOM 741 O O . PRO A 1 100 ? -18.688 -17.703 -11.031 1 86.75 100 PRO A O 1
ATOM 744 N N . LYS A 1 101 ? -16.797 -18.266 -10 1 88.62 101 LYS A N 1
ATOM 745 C CA . LYS A 1 101 ? -17.109 -17.594 -8.75 1 88.62 101 LYS A CA 1
ATOM 746 C C . LYS A 1 101 ? -16.203 -16.375 -8.531 1 88.62 101 LYS A C 1
ATOM 748 O O . LYS A 1 101 ? -14.984 -16.516 -8.5 1 88.62 101 LYS A O 1
ATOM 753 N N . THR A 1 102 ? -16.781 -15.219 -8.414 1 87 102 THR A N 1
ATOM 754 C CA . THR A 1 102 ? -16.062 -13.984 -8.125 1 87 102 THR A CA 1
ATOM 755 C C . THR A 1 102 ? -16.156 -13.633 -6.645 1 87 102 THR A C 1
ATOM 757 O O . THR A 1 102 ? -17.25 -13.625 -6.074 1 87 102 THR A O 1
ATOM 760 N N . GLU A 1 103 ? -14.945 -13.43 -6.082 1 84.5 103 GLU A N 1
ATOM 761 C CA . GLU A 1 103 ? -14.898 -12.977 -4.695 1 84.5 103 GLU A CA 1
ATOM 762 C C . GLU A 1 103 ? -14.188 -11.633 -4.586 1 84.5 103 GLU A C 1
ATOM 764 O O . GLU A 1 103 ? -13.055 -11.477 -5.043 1 84.5 103 GLU A O 1
ATOM 769 N N . LEU A 1 104 ? -14.922 -10.68 -3.977 1 80.88 104 LEU A N 1
ATOM 770 C CA . LEU A 1 104 ? -14.336 -9.383 -3.656 1 80.88 104 LEU A CA 1
ATOM 771 C C . LEU A 1 104 ? -13.852 -9.352 -2.209 1 80.88 104 LEU A C 1
ATOM 773 O O . LEU A 1 104 ? -14.539 -9.836 -1.308 1 80.88 104 LEU A O 1
ATOM 777 N N . TYR A 1 105 ? -12.617 -8.906 -2.164 1 74.19 105 TYR A N 1
ATOM 778 C CA . TYR A 1 105 ? -12.078 -8.836 -0.811 1 74.19 105 TYR A CA 1
ATOM 779 C C . TYR A 1 105 ? -12.273 -7.441 -0.223 1 74.19 105 TYR A C 1
ATOM 781 O O . TYR A 1 105 ? -11.883 -6.441 -0.832 1 74.19 105 TYR A O 1
ATOM 789 N N . SER A 1 106 ? -12.953 -7.449 0.841 1 64.25 106 SER A N 1
ATOM 790 C CA . SER A 1 106 ? -13.047 -6.203 1.598 1 64.25 106 SER A CA 1
ATOM 791 C C . SER A 1 106 ? -11.875 -6.059 2.562 1 64.25 106 SER A C 1
ATOM 793 O O . SER A 1 106 ? -11.539 -4.945 2.98 1 64.25 106 SER A O 1
ATOM 795 N N . SER A 1 107 ? -11.258 -7.312 2.762 1 64.44 107 SER A N 1
ATOM 796 C CA . SER A 1 107 ? -10.109 -7.301 3.662 1 64.44 107 SER A CA 1
ATOM 797 C C . SER A 1 107 ? -8.852 -6.844 2.938 1 64.44 107 SER A C 1
ATOM 799 O O . SER A 1 107 ? -8.68 -7.105 1.745 1 64.44 107 SER A O 1
ATOM 801 N N . CYS A 1 108 ? -8.188 -5.836 3.504 1 69.81 108 CYS A N 1
ATOM 802 C CA . CYS A 1 108 ? -6.895 -5.418 2.967 1 69.81 108 CYS A CA 1
ATOM 803 C C . CYS A 1 108 ? -5.902 -6.574 2.977 1 69.81 108 CYS A C 1
ATOM 805 O O . CYS A 1 108 ? -5.086 -6.688 3.895 1 69.81 108 CYS A O 1
ATOM 807 N N . ASN A 1 109 ? -6.047 -7.496 1.997 1 80.06 109 ASN A N 1
ATOM 808 C CA . ASN A 1 109 ? -5.156 -8.648 1.881 1 80.06 109 ASN A CA 1
ATOM 809 C C . ASN A 1 109 ? -3.785 -8.242 1.347 1 80.06 109 ASN A C 1
ATOM 811 O O . ASN A 1 109 ? -3.525 -8.344 0.146 1 80.06 109 ASN A O 1
ATOM 815 N N . LEU A 1 110 ? -2.961 -7.793 2.301 1 87.25 110 LEU A N 1
ATOM 816 C CA . LEU A 1 110 ? -1.6 -7.398 1.954 1 87.25 110 LEU A CA 1
ATOM 817 C C . LEU A 1 110 ? -0.72 -8.625 1.725 1 87.25 110 LEU A C 1
ATOM 819 O O . LEU A 1 110 ? -0.611 -9.484 2.598 1 87.25 110 LEU A O 1
ATOM 823 N N . SER A 1 111 ? -0.105 -8.68 0.541 1 91.25 111 SER A N 1
ATOM 824 C CA . SER A 1 111 ? 0.688 -9.852 0.179 1 91.25 111 SER A CA 1
ATOM 825 C C . SER A 1 111 ? 1.972 -9.445 -0.539 1 91.25 111 SER A C 1
ATOM 827 O O . SER A 1 111 ? 2.014 -8.422 -1.222 1 91.25 111 SER A O 1
ATOM 829 N N . TYR A 1 112 ? 2.943 -10.273 -0.299 1 94.75 112 TYR A N 1
ATOM 830 C CA . TYR A 1 112 ? 4.062 -10.25 -1.232 1 94.75 112 TYR A CA 1
ATOM 831 C C . TYR A 1 112 ? 3.777 -11.125 -2.449 1 94.75 112 TYR A C 1
ATOM 833 O O . TYR A 1 112 ? 3.189 -12.195 -2.324 1 94.75 112 TYR A O 1
ATOM 841 N N . VAL A 1 113 ? 4.25 -10.617 -3.562 1 97.19 113 VAL A N 1
ATOM 842 C CA . VAL A 1 113 ? 4.133 -11.359 -4.812 1 97.19 113 VAL A CA 1
ATOM 843 C C . VAL A 1 113 ? 5.504 -11.461 -5.48 1 97.19 113 VAL A C 1
ATOM 845 O O . VAL A 1 113 ? 6.199 -10.461 -5.641 1 97.19 113 VAL A O 1
ATOM 848 N N . LEU A 1 114 ? 5.898 -12.664 -5.809 1 97.44 114 LEU A N 1
ATOM 849 C CA . LEU A 1 114 ? 7.164 -12.953 -6.473 1 97.44 114 LEU A CA 1
ATOM 850 C C . LEU A 1 114 ? 6.93 -13.562 -7.852 1 97.44 114 LEU A C 1
ATOM 852 O O . LEU A 1 114 ? 6.164 -14.516 -7.992 1 97.44 114 LEU A O 1
ATOM 856 N N . ALA A 1 115 ? 7.594 -12.984 -8.859 1 97.31 115 ALA A N 1
ATOM 857 C CA . ALA A 1 115 ? 7.414 -13.43 -10.242 1 97.31 115 ALA A CA 1
ATOM 858 C C . ALA A 1 115 ? 8.695 -13.242 -11.047 1 97.31 115 ALA A C 1
ATOM 860 O O . ALA A 1 115 ? 9.688 -12.719 -10.531 1 97.31 115 ALA A O 1
ATOM 861 N N . THR A 1 116 ? 8.641 -13.773 -12.258 1 95.88 116 THR A N 1
ATOM 862 C CA . THR A 1 116 ? 9.734 -13.578 -13.211 1 95.88 116 THR A CA 1
ATOM 863 C C . THR A 1 116 ? 9.305 -12.633 -14.328 1 95.88 116 THR A C 1
ATOM 865 O O . THR A 1 116 ? 8.211 -12.773 -14.883 1 95.88 116 THR A O 1
ATOM 868 N N . SER A 1 117 ? 10.203 -11.734 -14.648 1 94.69 117 SER A N 1
ATOM 869 C CA . SER A 1 117 ? 9.891 -10.734 -15.664 1 94.69 117 SER A CA 1
ATOM 870 C C . SER A 1 117 ? 9.641 -11.383 -17.016 1 94.69 117 SER A C 1
ATOM 872 O O . SER A 1 117 ? 8.961 -10.812 -17.875 1 94.69 117 SER A O 1
ATOM 874 N N . LYS A 1 118 ? 10.125 -12.617 -17.172 1 92.62 118 LYS A N 1
ATOM 875 C CA . LYS A 1 118 ? 9.969 -13.336 -18.422 1 92.62 118 LYS A CA 1
ATOM 876 C C . LYS A 1 118 ? 8.492 -13.617 -18.719 1 92.62 118 LYS A C 1
ATOM 878 O O . LYS A 1 118 ? 8.094 -13.742 -19.875 1 92.62 118 LYS A O 1
ATOM 883 N N . GLU A 1 119 ? 7.711 -13.688 -17.719 1 94.19 119 GLU A N 1
ATOM 884 C CA . GLU A 1 119 ? 6.309 -14.055 -17.891 1 94.19 119 GLU A CA 1
ATOM 885 C C . GLU A 1 119 ? 5.402 -12.828 -17.812 1 94.19 119 GLU A C 1
ATOM 887 O O . GLU A 1 119 ? 4.195 -12.93 -18.047 1 94.19 119 GLU A O 1
ATOM 892 N N . VAL A 1 120 ? 6.008 -11.68 -17.516 1 95.69 120 VAL A N 1
ATOM 893 C CA . VAL A 1 120 ? 5.203 -10.492 -17.25 1 95.69 120 VAL A CA 1
ATOM 894 C C . VAL A 1 120 ? 4.883 -9.789 -18.578 1 95.69 120 VAL A C 1
ATOM 896 O O . VAL A 1 120 ? 5.77 -9.57 -19.406 1 95.69 120 VAL A O 1
ATOM 899 N N . GLU A 1 121 ? 3.613 -9.477 -18.672 1 96.19 121 GLU A N 1
ATOM 900 C CA . GLU A 1 121 ? 3.141 -8.742 -19.844 1 96.19 121 GLU A CA 1
ATOM 901 C C . GLU A 1 121 ? 2.436 -7.453 -19.422 1 96.19 121 GLU A C 1
ATOM 903 O O . GLU A 1 121 ? 1.513 -7.477 -18.609 1 96.19 121 GLU A O 1
ATOM 908 N N . LYS A 1 122 ? 2.93 -6.391 -20 1 94.19 122 LYS A N 1
ATOM 909 C CA . LYS A 1 122 ? 2.193 -5.137 -19.844 1 94.19 122 LYS A CA 1
ATOM 910 C C . LYS A 1 122 ? 0.946 -5.125 -20.719 1 94.19 122 LYS A C 1
ATOM 912 O O . LYS A 1 122 ? 1.021 -5.414 -21.922 1 94.19 122 LYS A O 1
ATOM 917 N N . LEU A 1 123 ? -0.177 -4.844 -20.125 1 92 123 LEU A N 1
ATOM 918 C CA . LEU A 1 123 ? -1.443 -4.867 -20.844 1 92 123 LEU A CA 1
ATOM 919 C C . LEU A 1 123 ? -1.738 -3.506 -21.469 1 92 123 LEU A C 1
ATOM 921 O O . LEU A 1 123 ? -1.394 -2.469 -20.891 1 92 123 LEU A O 1
ATOM 925 N N . LEU A 1 124 ? -2.414 -3.703 -22.625 1 85.06 124 LEU A N 1
ATOM 926 C CA . LEU A 1 124 ? -2.814 -2.49 -23.328 1 85.06 124 LEU A CA 1
ATOM 927 C C . LEU A 1 124 ? -4.086 -1.904 -22.719 1 85.06 124 LEU A C 1
ATOM 929 O O . LEU A 1 124 ? -5.141 -2.543 -22.75 1 85.06 124 LEU A O 1
ATOM 933 N N . GLY A 1 125 ? -4 -0.991 -21.906 1 79.06 125 GLY A N 1
ATOM 934 C CA . GLY A 1 125 ? -5.125 -0.372 -21.219 1 79.06 125 GLY A CA 1
ATOM 935 C C . GLY A 1 125 ? -5.551 -1.118 -19.969 1 79.06 125 GLY A C 1
ATOM 936 O O . GLY A 1 125 ? -4.898 -2.082 -19.562 1 79.06 125 GLY A O 1
ATOM 937 N N . THR A 1 126 ? -6.555 -0.676 -19.375 1 78.5 126 THR A N 1
ATOM 938 C CA . THR A 1 126 ? -7.094 -1.316 -18.172 1 78.5 126 THR A CA 1
ATOM 939 C C . THR A 1 126 ? -8.25 -2.248 -18.531 1 78.5 126 THR A C 1
ATOM 941 O O . THR A 1 126 ? -9.336 -1.787 -18.875 1 78.5 126 THR A O 1
ATOM 944 N N . PRO A 1 127 ? -8.008 -3.541 -18.438 1 77.62 127 PRO A N 1
ATOM 945 C CA . PRO A 1 127 ? -9.078 -4.48 -18.766 1 77.62 127 PRO A CA 1
ATOM 946 C C . PRO A 1 127 ? -10.312 -4.301 -17.875 1 77.62 127 PRO A C 1
ATOM 948 O O . PRO A 1 127 ? -10.195 -3.814 -16.75 1 77.62 127 PRO A O 1
ATOM 951 N N . GLU A 1 128 ? -11.414 -4.75 -18.359 1 75.44 128 GLU A N 1
ATOM 952 C CA . GLU A 1 128 ? -12.695 -4.648 -17.672 1 75.44 128 GLU A CA 1
ATOM 953 C C . GLU A 1 128 ? -12.672 -5.414 -16.344 1 75.44 128 GLU A C 1
ATOM 955 O O . GLU A 1 128 ? -13.336 -5.031 -15.383 1 75.44 128 GLU A O 1
ATOM 960 N N . ASP A 1 129 ? -11.844 -6.398 -16.328 1 78 129 ASP A N 1
ATOM 961 C CA . ASP A 1 129 ? -11.82 -7.266 -15.156 1 78 129 ASP A CA 1
ATOM 962 C C . ASP A 1 129 ? -11.203 -6.551 -13.953 1 78 129 ASP A C 1
ATOM 964 O O . ASP A 1 129 ? -11.359 -6.992 -12.812 1 78 129 ASP A O 1
ATOM 968 N N . PHE A 1 130 ? -10.484 -5.434 -14.258 1 75.88 130 PHE A N 1
ATOM 969 C CA . PHE A 1 130 ? -9.898 -4.633 -13.188 1 75.88 130 PHE A CA 1
ATOM 970 C C . PHE A 1 130 ? -10.914 -3.637 -12.641 1 75.88 130 PHE A C 1
ATOM 972 O O . PHE A 1 130 ? -10.656 -2.949 -11.656 1 75.88 130 PHE A O 1
ATOM 979 N N . ILE A 1 131 ? -12.086 -3.414 -13.055 1 66.44 131 ILE A N 1
ATOM 980 C CA . ILE A 1 131 ? -13.047 -2.332 -12.875 1 66.44 131 ILE A CA 1
ATOM 981 C C . ILE A 1 131 ? -13.352 -2.162 -11.383 1 66.44 131 ILE A C 1
ATOM 983 O O . ILE A 1 131 ? -13.406 -1.038 -10.883 1 66.44 131 ILE A O 1
ATOM 987 N N . PRO A 1 132 ? -13.602 -3.178 -10.617 1 61.88 132 PRO A N 1
ATOM 988 C CA . PRO A 1 132 ? -13.859 -2.734 -9.242 1 61.88 132 PRO A CA 1
ATOM 989 C C . PRO A 1 132 ? -12.695 -1.932 -8.656 1 61.88 132 PRO A C 1
ATOM 991 O O . PRO A 1 132 ? -12.891 -1.146 -7.727 1 61.88 132 PRO A O 1
ATOM 994 N N . ALA A 1 133 ? -11.461 -2.215 -9.109 1 58.16 133 ALA A N 1
ATOM 995 C CA . ALA A 1 133 ? -10.281 -1.524 -8.602 1 58.16 133 ALA A CA 1
ATOM 996 C C . ALA A 1 133 ? -10.125 -0.15 -9.25 1 58.16 133 ALA A C 1
ATOM 998 O O . ALA A 1 133 ? -9.617 0.783 -8.625 1 58.16 133 ALA A O 1
ATOM 999 N N . ASP A 1 134 ? -10.492 0.01 -10.625 1 55.44 134 ASP A N 1
ATOM 1000 C CA . ASP A 1 134 ? -10.078 1.037 -11.578 1 55.44 134 ASP A CA 1
ATOM 1001 C C . ASP A 1 134 ? -10.914 2.305 -11.422 1 55.44 134 ASP A C 1
ATOM 1003 O O . ASP A 1 134 ? -10.867 3.195 -12.266 1 55.44 134 ASP A O 1
ATOM 1007 N N . SER A 1 135 ? -11.664 2.379 -10.359 1 54.56 135 SER A N 1
ATOM 1008 C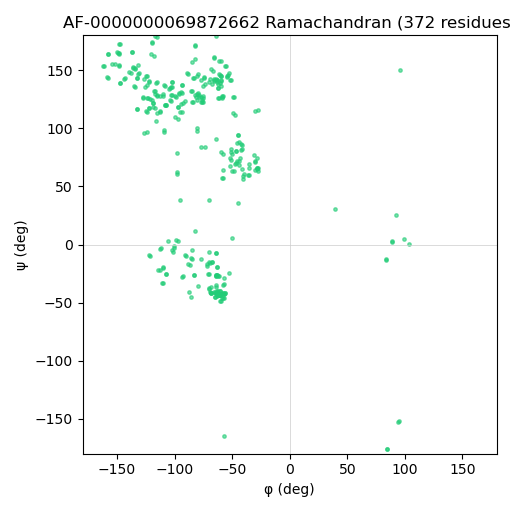 CA . SER A 1 135 ? -12.305 3.684 -10.477 1 54.56 135 SER A CA 1
ATOM 1009 C C . SER A 1 135 ? -11.289 4.785 -10.75 1 54.56 135 SER A C 1
ATOM 1011 O O . SER A 1 135 ? -11.656 5.949 -10.922 1 54.56 135 SER A O 1
ATOM 1013 N N . ILE A 1 136 ? -10.023 4.293 -10.938 1 56.56 136 ILE A N 1
ATOM 1014 C CA . ILE A 1 136 ? -9.016 5.285 -11.281 1 56.56 136 ILE A CA 1
ATOM 1015 C C . ILE A 1 136 ? -8.477 5.012 -12.68 1 56.56 136 ILE A C 1
ATOM 1017 O O . ILE A 1 136 ? -7.809 4.004 -12.914 1 56.56 136 ILE A O 1
ATOM 1021 N N . TYR A 1 137 ? -8.812 5.742 -13.602 1 59.97 137 TYR A N 1
ATOM 1022 C CA . TYR A 1 137 ? -8.438 5.621 -15.008 1 59.97 137 TYR A CA 1
ATOM 1023 C C . TYR A 1 137 ? -6.961 5.949 -15.203 1 59.97 137 TYR A C 1
ATOM 1025 O O . TYR A 1 137 ? -6.406 6.797 -14.5 1 59.97 137 TYR A O 1
ATOM 1033 N N . GLY A 1 138 ? -6.305 5.129 -16.109 1 69.19 138 GLY A N 1
ATOM 1034 C CA . GLY A 1 138 ? -4.977 5.477 -16.594 1 69.19 138 GLY A CA 1
ATOM 1035 C C . GLY A 1 138 ? -3.869 4.738 -15.867 1 69.19 138 GLY A C 1
ATOM 1036 O O . GLY A 1 138 ? -2.688 5.027 -16.062 1 69.19 138 GLY A O 1
ATOM 1037 N N . LEU A 1 139 ? -4.332 3.85 -15.008 1 79.56 139 LEU A N 1
ATOM 1038 C CA . LEU A 1 139 ? -3.291 3.076 -14.344 1 79.56 139 LEU A CA 1
ATOM 1039 C C . LEU A 1 139 ? -2.742 1.994 -15.273 1 79.56 139 LEU A C 1
ATOM 1041 O O . LEU A 1 139 ? -3.486 1.413 -16.062 1 79.56 139 LEU A O 1
ATOM 1045 N N . ALA A 1 140 ? -1.395 1.79 -15.188 1 87.69 140 ALA A N 1
ATOM 1046 C CA . ALA A 1 140 ? -0.799 0.683 -15.93 1 87.69 140 ALA A CA 1
ATOM 1047 C C . ALA A 1 140 ? -1.284 -0.661 -15.391 1 87.69 140 ALA A C 1
ATOM 1049 O O . ALA A 1 140 ? -1.534 -0.805 -14.195 1 87.69 140 ALA A O 1
ATOM 1050 N N . SER A 1 141 ? -1.488 -1.52 -16.328 1 91.88 141 SER A N 1
ATOM 1051 C CA . SER A 1 141 ? -1.925 -2.863 -15.969 1 91.88 141 SER A CA 1
ATOM 1052 C C . SER A 1 141 ? -0.952 -3.92 -16.484 1 91.88 141 SER A C 1
ATOM 1054 O O . SER A 1 141 ? -0.44 -3.811 -17.594 1 91.88 141 SER A O 1
ATOM 1056 N N . TYR A 1 142 ? -0.713 -4.938 -15.656 1 95.19 142 TYR A N 1
ATOM 1057 C CA . TYR A 1 142 ? 0.219 -6 -16.016 1 95.19 142 TYR A CA 1
ATOM 1058 C C . TYR A 1 142 ? -0.389 -7.371 -15.734 1 95.19 142 TYR A C 1
ATOM 1060 O O . TYR A 1 142 ? -1.137 -7.543 -14.773 1 95.19 142 TYR A O 1
ATOM 1068 N N . ASN A 1 143 ? -0.086 -8.328 -16.609 1 96.94 143 ASN A N 1
ATOM 1069 C CA . ASN A 1 143 ? -0.246 -9.75 -16.344 1 96.94 143 ASN A CA 1
ATOM 1070 C C . ASN A 1 143 ? 1.066 -10.391 -15.891 1 96.94 143 ASN A C 1
ATOM 1072 O O . ASN A 1 143 ? 2.045 -10.398 -16.641 1 96.94 143 ASN A O 1
ATOM 1076 N N . LEU A 1 144 ? 1.086 -10.93 -14.664 1 97.69 144 LEU A N 1
ATOM 1077 C CA . LEU A 1 144 ? 2.326 -11.453 -14.102 1 97.69 144 LEU A CA 1
ATOM 1078 C C . LEU A 1 144 ? 2.557 -12.898 -14.539 1 97.69 144 LEU A C 1
ATOM 1080 O O . LEU A 1 144 ? 3.615 -13.469 -14.266 1 97.69 144 LEU A O 1
ATOM 1084 N N . GLY A 1 145 ? 1.527 -13.523 -15.141 1 95.06 145 GLY A N 1
ATOM 1085 C CA . GLY A 1 145 ? 1.697 -14.859 -15.688 1 95.06 145 GLY A CA 1
ATOM 1086 C C . GLY A 1 145 ? 1.291 -15.961 -14.727 1 95.06 145 GLY A C 1
ATOM 1087 O O . GLY A 1 145 ? 0.396 -15.766 -13.898 1 95.06 145 GLY A O 1
ATOM 1088 N N . ASN A 1 146 ? 1.946 -17.188 -14.898 1 92.06 146 ASN A N 1
ATOM 1089 C CA . ASN A 1 146 ? 1.5 -18.391 -14.203 1 92.06 146 ASN A CA 1
ATOM 1090 C C . ASN A 1 146 ? 2.492 -18.812 -13.125 1 92.06 146 ASN A C 1
ATOM 1092 O O . ASN A 1 146 ? 2.17 -19.641 -12.266 1 92.06 146 ASN A O 1
ATOM 1096 N N . ASP A 1 147 ? 3.643 -18.391 -13.211 1 92.12 147 ASP A N 1
ATOM 1097 C CA . ASP A 1 147 ? 4.68 -18.781 -12.258 1 92.12 147 ASP A CA 1
ATOM 1098 C C . ASP A 1 147 ? 4.863 -17.719 -11.188 1 92.12 147 ASP A C 1
ATOM 1100 O O . ASP A 1 147 ? 5.922 -17.078 -11.102 1 92.12 147 ASP A O 1
ATOM 1104 N N . VAL A 1 148 ? 3.762 -17.531 -10.438 1 96.69 148 VAL A N 1
ATOM 1105 C CA . VAL A 1 148 ? 3.75 -16.5 -9.406 1 96.69 148 VAL A CA 1
ATOM 1106 C C . VAL A 1 148 ? 3.619 -17.156 -8.031 1 96.69 148 VAL A C 1
ATOM 1108 O O . VAL A 1 148 ? 2.758 -18.016 -7.824 1 96.69 148 VAL A O 1
ATOM 1111 N N . SER A 1 149 ? 4.535 -16.797 -7.141 1 96 149 SER A N 1
ATOM 1112 C CA . SER A 1 149 ? 4.395 -17.141 -5.727 1 96 149 SER A CA 1
ATOM 1113 C C . SER A 1 149 ? 3.912 -15.938 -4.922 1 96 149 SER A C 1
ATOM 1115 O O . SER A 1 149 ? 4.336 -14.812 -5.168 1 96 149 SER A O 1
ATOM 1117 N N . PHE A 1 150 ? 3.043 -16.156 -3.996 1 94.25 150 PHE A N 1
ATOM 1118 C CA . PHE A 1 150 ? 2.574 -15.062 -3.154 1 94.25 150 PHE A CA 1
ATOM 1119 C C . PHE A 1 150 ? 2.23 -15.562 -1.756 1 94.25 150 PHE A C 1
ATOM 1121 O O . PHE A 1 150 ? 1.909 -16.734 -1.574 1 94.25 150 PHE A O 1
ATOM 1128 N N . PHE A 1 151 ? 2.297 -14.688 -0.759 1 91.62 151 PHE A N 1
ATOM 1129 C CA . PHE A 1 151 ? 2.002 -15 0.633 1 91.62 151 PHE A CA 1
ATOM 1130 C C . PHE A 1 151 ? 1.742 -13.734 1.436 1 91.62 151 PHE A C 1
ATOM 1132 O O . PHE A 1 151 ? 2.232 -12.656 1.082 1 91.62 151 PHE A O 1
ATOM 1139 N N . PRO A 1 152 ? 0.991 -13.891 2.457 1 86.19 152 PRO A N 1
ATOM 1140 C CA . PRO A 1 152 ? 0.669 -12.711 3.262 1 86.19 152 PRO A CA 1
ATOM 1141 C C . PRO A 1 152 ? 1.909 -12.047 3.852 1 86.19 152 PRO A C 1
ATOM 1143 O O . PRO A 1 152 ? 2.855 -12.727 4.25 1 86.19 152 PRO A O 1
ATOM 1146 N N . MET A 1 153 ? 1.937 -10.641 3.838 1 83.12 153 MET A N 1
ATOM 1147 C CA . MET A 1 153 ? 3.008 -9.844 4.43 1 83.12 153 MET A CA 1
ATOM 1148 C C . MET A 1 153 ? 3.002 -9.969 5.949 1 83.12 153 MET A C 1
ATOM 1150 O O . MET A 1 153 ? 4.059 -9.93 6.582 1 83.12 153 MET A O 1
ATOM 1154 N N . THR A 1 154 ? 1.938 -10.055 6.594 1 71.19 154 THR A N 1
ATOM 1155 C CA . THR A 1 154 ? 1.721 -10.008 8.031 1 71.19 154 THR A CA 1
ATOM 1156 C C . THR A 1 154 ? 2.535 -11.086 8.742 1 71.19 154 THR A C 1
ATOM 1158 O O . THR A 1 154 ? 3.486 -11.625 8.172 1 71.19 154 THR A O 1
ATOM 1161 N N . GLU A 1 155 ? 2.182 -11.344 10.008 1 72.31 155 GLU A N 1
ATOM 1162 C CA . GLU A 1 155 ? 2.916 -12.195 10.945 1 72.31 155 GLU A CA 1
ATOM 1163 C C . GLU A 1 155 ? 2.814 -13.664 10.555 1 72.31 155 GLU A C 1
ATOM 1165 O O . GLU A 1 155 ? 2.66 -14.531 11.414 1 72.31 155 GLU A O 1
ATOM 1170 N N . SER A 1 156 ? 2.867 -13.883 9.18 1 73.75 156 SER A N 1
ATOM 1171 C CA . SER A 1 156 ? 3.014 -15.25 8.68 1 73.75 156 SER A CA 1
ATOM 1172 C C . SER A 1 156 ? 4.473 -15.688 8.703 1 73.75 156 SER A C 1
ATOM 1174 O O . SER A 1 156 ? 5.379 -14.859 8.766 1 73.75 156 SER A O 1
ATOM 1176 N N . ASN A 1 157 ? 4.688 -17 8.688 1 84.25 157 ASN A N 1
ATOM 1177 C CA . ASN A 1 157 ? 6.055 -17.516 8.625 1 84.25 157 ASN A CA 1
ATOM 1178 C C . ASN A 1 157 ? 6.797 -16.984 7.402 1 84.25 157 ASN A C 1
ATOM 1180 O O . ASN A 1 157 ? 7.941 -16.547 7.508 1 84.25 157 ASN A O 1
ATOM 1184 N N . SER A 1 158 ? 6.086 -16.969 6.312 1 88.62 158 SER A N 1
ATOM 1185 C CA . SER A 1 158 ? 6.707 -16.484 5.086 1 88.62 158 SER A CA 1
ATOM 1186 C C . SER A 1 158 ? 6.969 -14.977 5.164 1 88.62 158 SER A C 1
ATOM 1188 O O . SER A 1 158 ? 8.016 -14.508 4.73 1 88.62 158 SER A O 1
ATOM 1190 N N . GLY A 1 159 ? 6.008 -14.289 5.719 1 87.88 159 GLY A N 1
ATOM 1191 C CA . GLY A 1 159 ? 6.203 -12.859 5.914 1 87.88 159 GLY A CA 1
ATOM 1192 C C . GLY A 1 159 ? 7.379 -12.539 6.816 1 87.88 159 GLY A C 1
ATOM 1193 O O . GLY A 1 159 ? 8.172 -11.633 6.516 1 87.88 159 GLY A O 1
ATOM 1194 N N . ARG A 1 160 ? 7.508 -13.32 7.816 1 87 160 ARG A N 1
ATOM 1195 C CA . ARG A 1 160 ? 8.633 -13.133 8.727 1 87 160 ARG A CA 1
ATOM 1196 C C . ARG A 1 160 ? 9.953 -13.492 8.039 1 87 160 ARG A C 1
ATOM 1198 O O . ARG A 1 160 ? 10.969 -12.82 8.258 1 87 160 ARG A O 1
ATOM 1205 N N . ALA A 1 161 ? 9.938 -14.539 7.316 1 93.44 161 ALA A N 1
ATOM 1206 C CA . ALA A 1 161 ? 11.133 -14.938 6.586 1 93.44 161 ALA A CA 1
ATOM 1207 C C . ALA A 1 161 ? 11.602 -13.836 5.641 1 93.44 161 ALA A C 1
ATOM 1209 O O . ALA A 1 161 ? 12.797 -13.555 5.547 1 93.44 161 ALA A 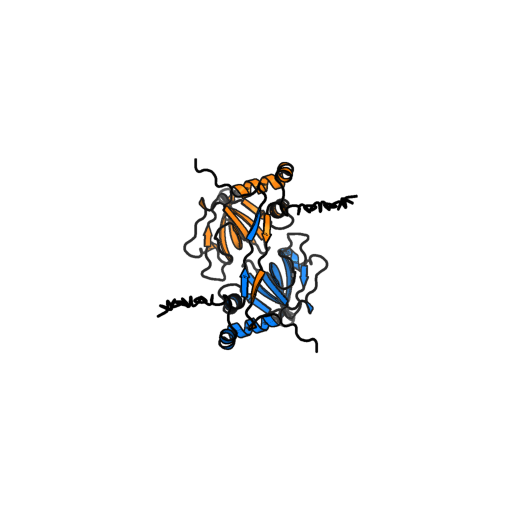O 1
ATOM 1210 N N . MET A 1 162 ? 10.641 -13.203 4.969 1 92.94 162 MET A N 1
ATOM 1211 C CA . MET A 1 162 ? 10.961 -12.109 4.062 1 92.94 162 MET A CA 1
ATOM 1212 C C . MET A 1 162 ? 11.734 -11.008 4.785 1 92.94 162 MET A C 1
ATOM 1214 O O . MET A 1 162 ? 12.742 -10.516 4.273 1 92.94 162 MET A O 1
ATOM 1218 N N . LYS A 1 163 ? 11.312 -10.734 5.938 1 88.25 163 LYS A N 1
ATOM 1219 C CA . LYS A 1 163 ? 11.914 -9.656 6.719 1 88.25 163 LYS A CA 1
ATOM 1220 C C . LYS A 1 163 ? 13.312 -10.039 7.199 1 88.25 163 LYS A C 1
ATOM 1222 O O . LYS A 1 163 ? 14.148 -9.172 7.441 1 88.25 163 LYS A O 1
ATOM 1227 N N . LYS A 1 164 ? 13.539 -11.297 7.316 1 93.25 164 LYS A N 1
ATOM 1228 C CA . LYS A 1 164 ? 14.859 -11.766 7.73 1 93.25 164 LYS A CA 1
ATOM 1229 C C . LYS A 1 164 ? 15.812 -11.836 6.543 1 93.25 164 LYS A C 1
ATOM 1231 O O . LYS A 1 164 ? 17.031 -11.75 6.711 1 93.25 164 LYS A O 1
ATOM 1236 N N . LEU A 1 165 ? 15.289 -11.992 5.434 1 96.88 165 LEU A N 1
ATOM 1237 C CA . LEU A 1 165 ? 16.109 -12.227 4.254 1 96.88 165 LEU A CA 1
ATOM 1238 C C . LEU A 1 165 ? 16.422 -10.922 3.533 1 96.88 165 LEU A C 1
ATOM 1240 O O . LEU A 1 165 ? 17.375 -10.836 2.766 1 96.88 165 LEU A O 1
ATOM 1244 N N . LEU A 1 166 ? 15.5 -9.984 3.705 1 95.81 166 LEU A N 1
ATOM 1245 C CA . LEU A 1 166 ? 15.625 -8.711 3.012 1 95.81 166 LEU A CA 1
ATOM 1246 C C . LEU A 1 166 ? 15.57 -7.547 3.998 1 95.81 166 LEU A C 1
ATOM 1248 O O . LEU A 1 166 ? 14.742 -7.551 4.918 1 95.81 166 LEU A O 1
ATOM 1252 N N . ARG A 1 167 ? 16.438 -6.656 3.789 1 93.94 167 ARG A N 1
ATOM 1253 C CA . ARG A 1 167 ? 16.25 -5.352 4.41 1 93.94 167 ARG A CA 1
ATOM 1254 C C . ARG A 1 167 ? 15.531 -4.391 3.467 1 93.94 167 ARG A C 1
ATOM 1256 O O . ARG A 1 167 ? 16.062 -4.055 2.4 1 93.94 167 ARG A O 1
ATOM 1263 N N . ILE A 1 168 ? 14.383 -4.035 3.857 1 89.81 168 ILE A N 1
ATOM 1264 C CA . ILE A 1 168 ? 13.562 -3.119 3.07 1 89.81 168 ILE A CA 1
ATOM 1265 C C . ILE A 1 168 ? 13.508 -1.757 3.76 1 89.81 168 ILE A C 1
ATOM 1267 O O . ILE A 1 168 ? 13.125 -1.66 4.926 1 89.81 168 ILE A O 1
ATOM 1271 N N . GLU A 1 169 ? 13.969 -0.78 3.055 1 87.81 169 GLU A N 1
ATOM 1272 C CA . GLU A 1 169 ? 13.797 0.592 3.523 1 87.81 169 GLU A CA 1
ATOM 1273 C C . GLU A 1 169 ? 12.438 1.154 3.105 1 87.81 169 GLU A C 1
ATOM 1275 O O . GLU A 1 169 ? 12.086 1.119 1.925 1 87.81 169 GLU A O 1
ATOM 1280 N N . PRO A 1 170 ? 11.711 1.568 4.078 1 84.69 170 PRO A N 1
ATOM 1281 C CA . PRO A 1 170 ? 10.391 2.1 3.729 1 84.69 170 PRO A CA 1
ATOM 1282 C C . PRO A 1 170 ? 10.469 3.381 2.902 1 84.69 170 PRO A C 1
ATOM 1284 O O . PRO A 1 170 ? 11.523 4.02 2.848 1 84.69 170 PRO A O 1
ATOM 1287 N N . ALA A 1 171 ? 9.367 3.65 2.266 1 89.19 171 ALA A N 1
ATOM 1288 C CA . ALA A 1 171 ? 9.242 4.918 1.553 1 89.19 171 ALA A CA 1
ATOM 1289 C C . ALA A 1 171 ? 9.352 6.102 2.512 1 89.19 171 ALA A C 1
ATOM 1291 O O . ALA A 1 171 ? 8.953 6 3.676 1 89.19 171 ALA A O 1
ATOM 1292 N N . LYS A 1 172 ? 9.906 7.191 2.074 1 89.25 172 LYS A N 1
ATOM 1293 C CA . LYS A 1 172 ? 10.055 8.375 2.916 1 89.25 172 LYS A CA 1
ATOM 1294 C C . LYS A 1 172 ? 10.125 9.648 2.07 1 89.25 172 LYS A C 1
ATOM 1296 O O . LYS A 1 172 ? 10.492 9.594 0.895 1 89.25 172 LYS A O 1
ATOM 1301 N N . ILE A 1 173 ? 9.766 10.695 2.686 1 92.44 173 ILE A N 1
ATOM 1302 C CA . ILE A 1 173 ? 9.945 12.008 2.074 1 92.44 173 ILE A CA 1
ATOM 1303 C C . ILE A 1 173 ? 11.422 12.406 2.145 1 92.44 173 ILE A C 1
ATOM 1305 O O . ILE A 1 173 ? 12.016 12.43 3.227 1 92.44 173 ILE A O 1
ATOM 1309 N N . THR A 1 174 ? 12 12.664 0.986 1 92.56 174 THR A N 1
ATOM 1310 C CA . THR A 1 174 ? 13.414 13.023 0.963 1 92.56 174 THR A CA 1
ATOM 1311 C C . THR A 1 174 ? 13.586 14.508 0.659 1 92.56 174 THR A C 1
ATOM 1313 O O . THR A 1 174 ? 14.648 15.078 0.919 1 92.56 174 THR A O 1
ATOM 1316 N N . GLU A 1 175 ? 12.68 15.062 0.02 1 94.38 175 GLU A N 1
ATOM 1317 C CA . GLU A 1 175 ? 12.672 16.484 -0.27 1 94.38 175 GLU A CA 1
ATOM 1318 C C . GLU A 1 175 ? 11.266 17.062 -0.206 1 94.38 175 GLU A C 1
ATOM 1320 O O . GLU A 1 175 ? 10.297 16.406 -0.589 1 94.38 175 GLU A O 1
ATOM 1325 N N . GLU A 1 176 ? 11.195 18.266 0.284 1 95 176 GLU A N 1
ATOM 1326 C CA . GLU A 1 176 ? 9.914 18.953 0.391 1 95 176 GLU A CA 1
ATOM 1327 C C . GLU A 1 176 ? 10.031 20.406 -0.088 1 95 176 GLU A C 1
ATOM 1329 O O . GLU A 1 176 ? 11.023 21.078 0.196 1 95 176 GLU A O 1
ATOM 1334 N N . SER A 1 177 ? 9.055 20.781 -0.828 1 95.19 177 SER A N 1
ATOM 1335 C CA . SER A 1 177 ? 8.984 22.188 -1.154 1 95.19 177 SER A CA 1
ATOM 1336 C C . SER A 1 177 ? 9.008 23.047 0.106 1 95.19 177 SER A C 1
ATOM 1338 O O . SER A 1 177 ? 8.414 22.688 1.122 1 95.19 177 SER A O 1
ATOM 1340 N N . GLU A 1 178 ? 9.633 24.156 0.004 1 94.62 178 GLU A N 1
ATOM 1341 C CA . GLU A 1 178 ? 9.656 25.062 1.146 1 94.62 178 GLU A CA 1
ATOM 1342 C C . GLU A 1 178 ? 8.25 25.438 1.586 1 94.62 178 GLU A C 1
ATOM 1344 O O . GLU A 1 178 ? 7.973 25.547 2.783 1 94.62 178 GLU A O 1
ATOM 1349 N N . ALA A 1 179 ? 7.422 25.531 0.634 1 93.56 179 ALA A N 1
ATOM 1350 C CA . ALA A 1 179 ? 6.043 25.938 0.886 1 93.56 179 ALA A CA 1
ATOM 1351 C C . ALA A 1 179 ? 5.273 24.859 1.636 1 93.56 179 ALA A C 1
ATOM 1353 O O . ALA A 1 179 ? 4.191 25.109 2.17 1 93.56 179 ALA A O 1
ATOM 1354 N N . ALA A 1 180 ? 5.809 23.672 1.669 1 94.25 180 ALA A N 1
ATOM 1355 C CA . ALA A 1 180 ? 5.078 22.531 2.213 1 94.25 180 ALA A CA 1
ATOM 1356 C C . ALA A 1 180 ? 5.727 22.031 3.5 1 94.25 180 ALA A C 1
ATOM 1358 O O . ALA A 1 180 ? 5.203 21.125 4.152 1 94.25 180 ALA A O 1
ATOM 1359 N N . ARG A 1 181 ? 6.801 22.562 3.891 1 94.06 181 ARG A N 1
ATOM 1360 C CA . ARG A 1 181 ? 7.527 22.109 5.07 1 94.06 181 ARG A CA 1
ATOM 1361 C C . ARG A 1 181 ? 6.68 22.281 6.332 1 94.06 181 ARG A C 1
ATOM 1363 O O . ARG A 1 181 ? 6.023 23.297 6.512 1 94.06 181 ARG A O 1
ATOM 1370 N N . PHE A 1 182 ? 6.816 21.25 7.078 1 91.69 182 PHE A N 1
ATOM 1371 C CA . PHE A 1 182 ? 6.023 21.25 8.305 1 91.69 182 PHE A CA 1
ATOM 1372 C C . PHE A 1 182 ? 6.406 22.422 9.203 1 91.69 182 PHE A C 1
ATOM 1374 O O . PHE A 1 182 ? 7.59 22.641 9.469 1 91.69 182 PHE A O 1
ATOM 1381 N N . GLN A 1 183 ? 5.5 23.156 9.562 1 86.25 183 GLN A N 1
ATOM 1382 C CA . GLN A 1 183 ? 5.602 24.281 10.492 1 86.25 183 GLN A CA 1
ATOM 1383 C C . GLN A 1 183 ? 4.625 24.125 11.656 1 86.25 183 GLN A C 1
ATOM 1385 O O . GLN A 1 183 ? 3.432 24.406 11.516 1 86.25 183 GLN A O 1
ATOM 1390 N N . PRO A 1 184 ? 5.207 23.562 12.812 1 76.81 184 PRO A N 1
ATOM 1391 C CA . PRO A 1 184 ? 4.285 23.359 13.938 1 76.81 184 PRO A CA 1
ATOM 1392 C C . PRO A 1 184 ? 3.633 24.672 14.398 1 76.81 184 PRO A C 1
ATOM 1394 O O . PRO A 1 184 ? 4.223 25.734 14.258 1 76.81 184 PRO A O 1
ATOM 1397 N N . GLU A 1 185 ? 2.275 24.672 14.469 1 68.94 185 GLU A N 1
ATOM 1398 C CA . GLU A 1 185 ? 1.625 25.875 14.992 1 68.94 185 GLU A CA 1
ATOM 1399 C C . GLU A 1 185 ? 2.268 26.328 16.312 1 68.94 185 GLU A C 1
ATOM 1401 O O . GLU A 1 185 ? 2.68 25.5 17.109 1 68.94 185 GLU A O 1
ATOM 1406 N N . SER A 1 186 ? 2.922 27.484 16.266 1 55.62 186 SER A N 1
ATOM 1407 C CA . SER A 1 186 ? 3.42 28.062 17.516 1 55.62 186 SER A CA 1
ATOM 1408 C C . SER A 1 186 ? 2.363 28 18.609 1 55.62 186 SER A C 1
ATOM 1410 O O . SER A 1 186 ? 1.177 28.203 18.359 1 55.62 186 SER A O 1
ATOM 1412 N N . GLY A 1 187 ? 2.324 26.969 19.484 1 45.44 187 GLY A N 1
ATOM 1413 C CA . GLY A 1 187 ? 1.507 27.109 20.688 1 45.44 187 GLY A CA 1
ATOM 1414 C C . GLY A 1 187 ? 1.369 28.562 21.141 1 45.44 187 GLY A C 1
ATOM 1415 O O . GLY A 1 187 ? 2.361 29.203 21.484 1 45.44 187 GLY A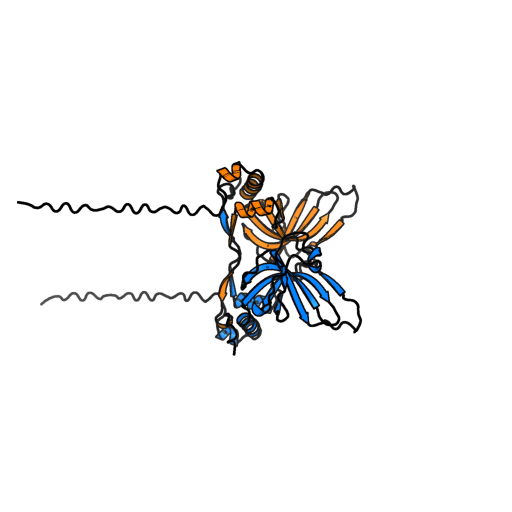 O 1
ATOM 1416 N N . GLU A 1 188 ? 0.761 29.531 20.516 1 34.59 188 GLU A N 1
ATOM 1417 C CA . GLU A 1 188 ? 0.297 30.562 21.453 1 34.59 188 GLU A CA 1
ATOM 1418 C C . GLU A 1 188 ? -0.777 30.016 22.375 1 34.59 188 GLU A C 1
ATOM 1420 O O . GLU A 1 188 ? -1.566 29.156 21.984 1 34.59 188 GLU A O 1
ATOM 1425 N N . MET B 1 1 ? 69.062 40.781 -22.984 1 25.69 1 MET B N 1
ATOM 1426 C CA . MET B 1 1 ? 67.688 41.062 -23.203 1 25.69 1 MET B CA 1
ATOM 1427 C C . MET B 1 1 ? 66.75 39.938 -22.703 1 25.69 1 MET B C 1
ATOM 1429 O O . MET B 1 1 ? 67 38.781 -23.047 1 25.69 1 MET B O 1
ATOM 1433 N N . ASP B 1 2 ? 66.125 40.156 -21.469 1 27.8 2 ASP B N 1
ATOM 1434 C CA . ASP B 1 2 ? 65.25 39.5 -20.5 1 27.8 2 ASP B CA 1
ATOM 1435 C C . ASP B 1 2 ? 63.938 39.094 -21.125 1 27.8 2 ASP B C 1
ATOM 1437 O O . ASP B 1 2 ? 63.125 39.938 -21.484 1 27.8 2 ASP B O 1
ATOM 1441 N N . LYS B 1 3 ? 63.938 38.156 -22.125 1 33.75 3 LYS B N 1
ATOM 1442 C CA . LYS B 1 3 ? 62.719 37.625 -22.75 1 33.75 3 LYS B CA 1
ATOM 1443 C C . LYS B 1 3 ? 61.75 37.125 -21.703 1 33.75 3 LYS B C 1
ATOM 1445 O O . LYS B 1 3 ? 62 36.125 -21.031 1 33.75 3 LYS B O 1
ATOM 1450 N N . THR B 1 4 ? 61.062 38.062 -20.969 1 31.12 4 THR B N 1
ATOM 1451 C CA . THR B 1 4 ? 59.906 37.875 -20.094 1 31.12 4 THR B CA 1
ATOM 1452 C C . THR B 1 4 ? 58.812 37.094 -20.812 1 31.12 4 THR B C 1
ATOM 1454 O O . THR B 1 4 ? 58.25 37.562 -21.8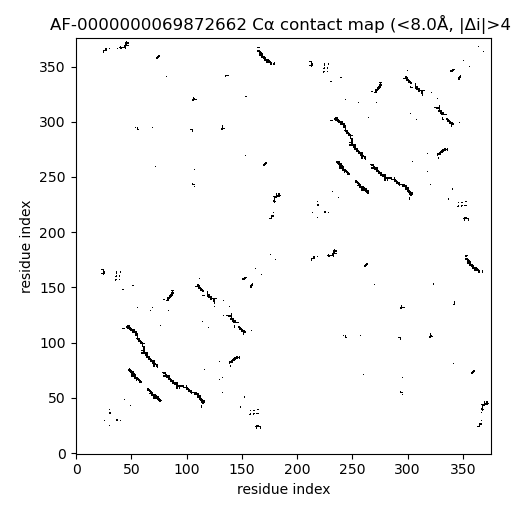12 1 31.12 4 THR B O 1
ATOM 1457 N N . SER B 1 5 ? 59 35.781 -21.016 1 31.02 5 SER B N 1
ATOM 1458 C CA . SER B 1 5 ? 57.969 34.875 -21.484 1 31.02 5 SER B CA 1
ATOM 1459 C C . SER B 1 5 ? 56.625 35.125 -20.75 1 31.02 5 SER B C 1
ATOM 1461 O O . SER B 1 5 ? 56.594 35.062 -19.531 1 31.02 5 SER B O 1
ATOM 1463 N N . LEU B 1 6 ? 55.812 36.031 -21.281 1 29.69 6 LEU B N 1
ATOM 1464 C CA . LEU B 1 6 ? 54.406 36.25 -20.969 1 29.69 6 LEU B CA 1
ATOM 1465 C C . LEU B 1 6 ? 53.625 34.938 -21.016 1 29.69 6 LEU B C 1
ATOM 1467 O O . LEU B 1 6 ? 53.375 34.375 -22.094 1 29.69 6 LEU B O 1
ATOM 1471 N N . PHE B 1 7 ? 53.938 33.969 -20.156 1 30.69 7 PHE B N 1
ATOM 1472 C CA . PHE B 1 7 ? 53.031 32.844 -19.953 1 30.69 7 PHE B CA 1
ATOM 1473 C C . PHE B 1 7 ? 51.625 33.344 -19.688 1 30.69 7 PHE B C 1
ATOM 1475 O O . PHE B 1 7 ? 51.344 33.969 -18.672 1 30.69 7 PHE B O 1
ATOM 1482 N N . CYS B 1 8 ? 50.844 33.781 -20.75 1 29.44 8 CYS B N 1
ATOM 1483 C CA . CYS B 1 8 ? 49.406 33.969 -20.688 1 29.44 8 CYS B CA 1
ATOM 1484 C C . CYS B 1 8 ? 48.719 32.781 -20.031 1 29.44 8 CYS B C 1
ATOM 1486 O O . CYS B 1 8 ? 48.781 31.672 -20.547 1 29.44 8 CYS B O 1
ATOM 1488 N N . CYS B 1 9 ? 48.719 32.719 -18.734 1 28.36 9 CYS B N 1
ATOM 1489 C CA . CYS B 1 9 ? 47.812 31.891 -17.969 1 28.36 9 CYS B CA 1
ATOM 1490 C C . CYS B 1 9 ? 46.375 32.031 -18.5 1 28.36 9 CYS B C 1
ATOM 1492 O O . CYS B 1 9 ? 45.781 33.094 -18.391 1 28.36 9 CYS B O 1
ATOM 1494 N N . LEU B 1 10 ? 46.062 31.469 -19.719 1 29.31 10 LEU B N 1
ATOM 1495 C CA . LEU B 1 10 ? 44.656 31.219 -20.047 1 29.31 10 LEU B CA 1
ATOM 1496 C C . LEU B 1 10 ? 43.938 30.625 -18.844 1 29.31 10 LEU B C 1
ATOM 1498 O O . LEU B 1 10 ? 44.219 29.484 -18.438 1 29.31 10 LEU B O 1
ATOM 1502 N N . LEU B 1 11 ? 43.625 31.422 -17.812 1 30.33 11 LEU B N 1
ATOM 1503 C CA . LEU B 1 11 ? 42.594 31.078 -16.859 1 30.33 11 LEU B CA 1
ATOM 1504 C C . LEU B 1 11 ? 41.312 30.609 -17.594 1 30.33 11 LEU B C 1
ATOM 1506 O O . LEU B 1 11 ? 40.656 31.391 -18.25 1 30.33 11 LEU B O 1
ATOM 1510 N N . SER B 1 12 ? 41.375 29.422 -18.234 1 32.34 12 SER B N 1
ATOM 1511 C CA . SER B 1 12 ? 40.125 28.781 -18.594 1 32.34 12 SER B CA 1
ATOM 1512 C C . SER B 1 12 ? 39.094 28.906 -17.469 1 32.34 12 SER B C 1
ATOM 1514 O O . SER B 1 12 ? 39.312 28.406 -16.359 1 32.34 12 SER B O 1
ATOM 1516 N N . GLY B 1 13 ? 38.375 30.031 -17.359 1 32.22 13 GLY B N 1
ATOM 1517 C CA . GLY B 1 13 ? 37.125 30.109 -16.656 1 32.22 13 GLY B CA 1
ATOM 1518 C C . GLY B 1 13 ? 36.219 28.906 -16.891 1 32.22 13 GLY B C 1
ATOM 1519 O O . GLY B 1 13 ? 35.562 28.797 -17.938 1 32.22 13 GLY B O 1
ATOM 1520 N N . LEU B 1 14 ? 36.656 27.719 -16.578 1 34.84 14 LEU B N 1
ATOM 1521 C CA . LEU B 1 14 ? 35.625 26.688 -16.422 1 34.84 14 LEU B CA 1
ATOM 1522 C C . LEU B 1 14 ? 34.406 27.25 -15.664 1 34.84 14 LEU B C 1
ATOM 1524 O O . LEU B 1 14 ? 34.469 27.484 -14.453 1 34.84 14 LEU B O 1
ATOM 1528 N N . MET B 1 15 ? 33.719 28.203 -16.234 1 33.44 15 MET B N 1
ATOM 1529 C CA . MET B 1 15 ? 32.375 28.406 -15.695 1 33.44 15 MET B CA 1
ATOM 1530 C C . MET B 1 15 ? 31.703 27.078 -15.414 1 33.44 15 MET B C 1
ATOM 1532 O O . MET B 1 15 ? 31.531 26.25 -16.328 1 33.44 15 MET B O 1
ATOM 1536 N N . ALA B 1 16 ? 31.938 26.516 -14.258 1 33.84 16 ALA B N 1
ATOM 1537 C CA . ALA B 1 16 ? 31 25.531 -13.734 1 33.84 16 ALA B CA 1
ATOM 1538 C C . ALA B 1 16 ? 29.562 25.875 -14.094 1 33.84 16 ALA B C 1
ATOM 1540 O O . ALA B 1 16 ? 29.016 26.859 -13.594 1 33.84 16 ALA B O 1
ATOM 1541 N N . LEU B 1 17 ? 29.234 25.844 -15.391 1 36.47 17 LEU B N 1
ATOM 1542 C CA . LEU B 1 17 ? 27.797 25.766 -15.594 1 36.47 17 LEU B CA 1
ATOM 1543 C C . LEU B 1 17 ? 27.125 25 -14.445 1 36.47 17 LEU B C 1
ATOM 1545 O O . LEU B 1 17 ? 27.375 23.812 -14.266 1 36.47 17 LEU B O 1
ATOM 1549 N N . SER B 1 18 ? 26.953 25.625 -13.312 1 36.22 18 SER B N 1
ATOM 1550 C CA . SER B 1 18 ? 25.984 25.078 -12.367 1 36.22 18 SER B CA 1
ATOM 1551 C C . SER B 1 18 ? 24.797 24.469 -13.094 1 36.22 18 SER B C 1
ATOM 1553 O O . SER B 1 18 ? 23.984 25.203 -13.68 1 36.22 18 SER B O 1
ATOM 1555 N N . VAL B 1 19 ? 24.984 23.5 -13.922 1 41.69 19 VAL B N 1
ATOM 1556 C CA . VAL B 1 19 ? 23.75 22.781 -14.211 1 41.69 19 VAL B CA 1
ATOM 1557 C C . VAL B 1 19 ? 22.797 22.906 -13.023 1 41.69 19 VAL B C 1
ATOM 1559 O O . VAL B 1 19 ? 23.062 22.375 -11.945 1 41.69 19 VAL B O 1
ATOM 1562 N N . SER B 1 20 ? 22.281 24.031 -12.672 1 40.88 20 SER B N 1
ATOM 1563 C CA . SER B 1 20 ? 21.203 24.203 -11.703 1 40.88 20 SER B CA 1
ATOM 1564 C C . SER B 1 20 ? 20.297 22.969 -11.656 1 40.88 20 SER B C 1
ATOM 1566 O O . SER B 1 20 ? 19.594 22.672 -12.633 1 40.88 20 SER B O 1
ATOM 1568 N N . ALA B 1 21 ? 20.656 21.891 -11.289 1 49.44 21 ALA B N 1
ATOM 1569 C CA . ALA B 1 21 ? 19.812 20.734 -11.047 1 49.44 21 ALA B CA 1
ATOM 1570 C C . ALA B 1 21 ? 18.406 21.141 -10.586 1 49.44 21 ALA B C 1
ATOM 1572 O O . ALA B 1 21 ? 18.266 21.734 -9.508 1 49.44 21 ALA B O 1
ATOM 1573 N N . THR B 1 22 ? 17.609 21.703 -11.5 1 59.03 22 THR B N 1
ATOM 1574 C CA . THR B 1 22 ? 16.234 22.094 -11.188 1 59.03 22 THR B CA 1
ATOM 1575 C C . THR B 1 22 ? 15.664 21.172 -10.102 1 59.03 22 THR B C 1
ATOM 1577 O O . THR B 1 22 ? 15.828 19.953 -10.156 1 59.03 22 THR B O 1
ATOM 1580 N N . SER B 1 23 ? 15.398 21.734 -9.016 1 68.56 23 SER B N 1
ATOM 1581 C CA . SER B 1 23 ? 14.844 21.062 -7.848 1 68.56 23 SER B CA 1
ATOM 1582 C C . SER B 1 23 ? 13.641 20.203 -8.227 1 68.56 23 SER B C 1
ATOM 1584 O O . SER B 1 23 ? 12.758 20.641 -8.961 1 68.56 23 SER B O 1
ATOM 1586 N N . PRO B 1 24 ? 13.695 18.938 -7.832 1 85.56 24 PRO B N 1
ATOM 1587 C CA . PRO B 1 24 ? 12.641 18 -8.219 1 85.56 24 PRO B CA 1
ATOM 1588 C C . PRO B 1 24 ? 11.281 18.375 -7.625 1 85.56 24 PRO B C 1
ATOM 1590 O O . PRO B 1 24 ? 10.25 17.844 -8.07 1 85.56 24 PRO B O 1
ATOM 1593 N N . VAL B 1 25 ? 11.32 19.469 -6.66 1 94.12 25 VAL B N 1
ATOM 1594 C CA . VAL B 1 25 ? 10.023 19.828 -6.09 1 94.12 25 VAL B CA 1
ATOM 1595 C C . VAL B 1 25 ? 9.672 21.266 -6.453 1 94.12 25 VAL B C 1
ATOM 1597 O O . VAL B 1 25 ? 10.547 22.047 -6.809 1 94.12 25 VAL B O 1
ATOM 1600 N N . ALA B 1 26 ? 8.461 21.641 -6.344 1 96.31 26 ALA B N 1
ATOM 1601 C CA . ALA B 1 26 ? 7.934 22.953 -6.742 1 96.31 26 ALA B CA 1
ATOM 1602 C C . ALA B 1 26 ? 8.547 24.062 -5.906 1 96.31 26 ALA B C 1
ATOM 1604 O O . ALA B 1 26 ? 8.727 23.922 -4.695 1 96.31 26 ALA B O 1
ATOM 1605 N N . THR B 1 27 ? 8.789 25.141 -6.523 1 94.69 27 THR B N 1
ATOM 1606 C CA . THR B 1 27 ? 9.289 26.344 -5.852 1 94.69 27 THR B CA 1
ATOM 1607 C C . THR B 1 27 ? 8.141 27.125 -5.215 1 94.69 27 THR B C 1
ATOM 1609 O O . THR B 1 27 ? 6.969 26.859 -5.5 1 94.69 27 THR B O 1
ATOM 1612 N N . GLN B 1 28 ? 8.617 28.156 -4.414 1 94.44 28 GLN B N 1
ATOM 1613 C CA . GLN B 1 28 ? 7.621 29.016 -3.797 1 94.44 28 GLN B CA 1
ATOM 1614 C C . GLN B 1 28 ? 6.809 29.766 -4.852 1 94.44 28 GLN B C 1
ATOM 1616 O O . GLN B 1 28 ? 5.594 29.922 -4.707 1 94.44 28 GLN B O 1
ATOM 1621 N N . ALA B 1 29 ? 7.434 30.234 -5.855 1 93.94 29 ALA B N 1
ATOM 1622 C CA . ALA B 1 29 ? 6.77 30.969 -6.93 1 93.94 29 ALA B CA 1
ATOM 1623 C C . ALA B 1 29 ? 5.742 30.094 -7.641 1 93.94 29 ALA B C 1
ATOM 1625 O O . ALA B 1 29 ? 4.629 30.547 -7.934 1 93.94 29 ALA B O 1
ATOM 1626 N N . GLU B 1 30 ? 6.086 28.906 -7.91 1 95.44 30 GLU B N 1
ATOM 1627 C CA . GLU B 1 30 ? 5.168 27.969 -8.562 1 95.44 30 GLU B CA 1
ATOM 1628 C C . GLU B 1 30 ? 3.951 27.688 -7.688 1 95.44 30 GLU B C 1
ATOM 1630 O O . GLU B 1 30 ? 2.82 27.656 -8.18 1 95.44 30 GLU B O 1
ATOM 1635 N N . VAL B 1 31 ? 4.23 27.484 -6.445 1 95.88 31 VAL B N 1
ATOM 1636 C CA . VAL B 1 31 ? 3.152 27.188 -5.508 1 95.88 31 VAL B CA 1
ATOM 1637 C C . VAL B 1 31 ? 2.205 28.375 -5.406 1 95.88 31 VAL B C 1
ATOM 1639 O O . VAL B 1 31 ? 0.984 28.219 -5.426 1 95.88 31 VAL B O 1
ATOM 1642 N N . SER B 1 32 ? 2.736 29.547 -5.363 1 94.81 32 SER B N 1
ATOM 1643 C CA . SER B 1 32 ? 1.923 30.75 -5.25 1 94.81 32 SER B CA 1
ATOM 1644 C C . SER B 1 32 ? 1.032 30.938 -6.473 1 94.81 32 SER B C 1
ATOM 1646 O O . SER B 1 32 ? -0.053 31.516 -6.379 1 94.81 32 SER B O 1
ATOM 1648 N N . GLY B 1 33 ? 1.45 30.422 -7.551 1 93.5 33 GLY B N 1
ATOM 1649 C CA . GLY B 1 33 ? 0.73 30.625 -8.797 1 93.5 33 GLY B CA 1
ATOM 1650 C C . GLY B 1 33 ? -0.305 29.547 -9.07 1 93.5 33 GLY B C 1
ATOM 1651 O O . GLY B 1 33 ? -1.08 29.656 -10.023 1 93.5 33 GLY B O 1
ATOM 1652 N N . ASP B 1 34 ? -0.349 28.469 -8.305 1 93.81 34 ASP B N 1
ATOM 1653 C CA . ASP B 1 34 ? -1.229 27.312 -8.523 1 93.81 34 ASP B CA 1
ATOM 1654 C C . ASP B 1 34 ? -2.07 27.031 -7.281 1 93.81 34 ASP B C 1
ATOM 1656 O O . ASP B 1 34 ? -1.548 26.562 -6.266 1 93.81 34 ASP B O 1
ATOM 1660 N N . ILE B 1 35 ? -3.34 27.188 -7.391 1 92.44 35 ILE B N 1
ATOM 1661 C CA . ILE B 1 35 ? -4.266 27.094 -6.27 1 92.44 35 ILE B CA 1
ATOM 1662 C C . ILE B 1 35 ? -4.234 25.672 -5.699 1 92.44 35 ILE B C 1
ATOM 1664 O O . ILE B 1 35 ? -4.324 25.484 -4.484 1 92.44 35 ILE B O 1
ATOM 1668 N N . SER B 1 36 ? -4.164 24.656 -6.531 1 91.69 36 SER B N 1
ATOM 1669 C CA . SER B 1 36 ? -4.117 23.266 -6.07 1 91.69 36 SER B CA 1
ATOM 1670 C C . SER B 1 36 ? -2.854 23 -5.262 1 91.69 36 SER B C 1
ATOM 1672 O O . SER B 1 36 ? -2.906 22.359 -4.211 1 91.69 36 SER B O 1
ATOM 1674 N N . LEU B 1 37 ? -1.833 23.531 -5.766 1 95.81 37 LEU B N 1
ATOM 1675 C CA . LEU B 1 37 ? -0.575 23.391 -5.043 1 95.81 37 LEU B CA 1
ATOM 1676 C C . LEU B 1 37 ? -0.637 24.109 -3.697 1 95.81 37 LEU B C 1
ATOM 1678 O O . LEU B 1 37 ? -0.235 23.547 -2.674 1 95.81 37 LEU B O 1
ATOM 1682 N N . ARG B 1 38 ? -1.139 25.266 -3.709 1 96.12 38 ARG B N 1
ATOM 1683 C CA . ARG B 1 38 ? -1.209 26.062 -2.492 1 96.12 38 ARG B CA 1
ATOM 1684 C C . ARG B 1 38 ? -2.047 25.359 -1.425 1 96.12 38 ARG B C 1
ATOM 1686 O O . ARG B 1 38 ? -1.676 25.344 -0.249 1 96.12 38 ARG B O 1
ATOM 1693 N N . GLY B 1 39 ? -3.131 24.828 -1.845 1 95.75 39 GLY B N 1
ATOM 1694 C CA . GLY B 1 39 ? -4.004 24.141 -0.907 1 95.75 39 GLY B CA 1
ATOM 1695 C C . GLY B 1 39 ? -3.33 22.969 -0.221 1 95.75 39 GLY B C 1
ATOM 1696 O O . GLY B 1 39 ? -3.373 22.859 1.006 1 95.75 39 GLY B O 1
ATOM 1697 N N . ILE B 1 40 ? -2.725 22.172 -1.003 1 96.62 40 ILE B N 1
ATOM 1698 C CA . ILE B 1 40 ? -2.07 20.984 -0.453 1 9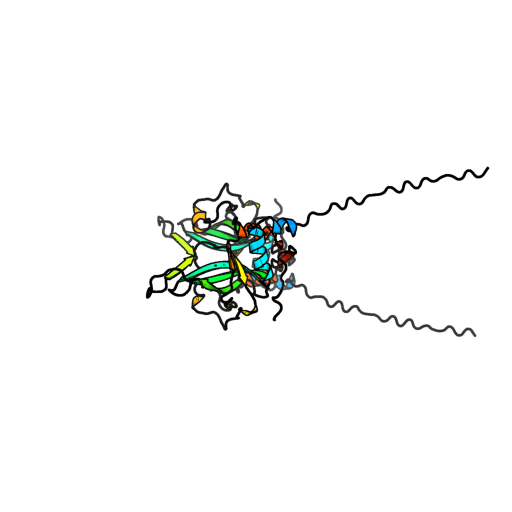6.62 40 ILE B CA 1
ATOM 1699 C C . ILE B 1 40 ? -0.844 21.406 0.355 1 96.62 40 ILE B C 1
ATOM 1701 O O . ILE B 1 40 ? -0.556 20.812 1.403 1 96.62 40 ILE B O 1
ATOM 1705 N N . ALA B 1 41 ? -0.165 22.375 -0.118 1 97 41 ALA B N 1
ATOM 1706 C CA . ALA B 1 41 ? 0.982 22.875 0.633 1 97 41 ALA B CA 1
ATOM 1707 C C . ALA B 1 41 ? 0.569 23.328 2.031 1 97 41 ALA B C 1
ATOM 1709 O O . ALA B 1 41 ? 1.236 23.016 3.018 1 97 41 ALA B O 1
ATOM 1710 N N . ARG B 1 42 ? -0.465 24.047 2.137 1 95.56 42 ARG B N 1
ATOM 1711 C CA . ARG B 1 42 ? -0.961 24.516 3.424 1 95.56 42 ARG B CA 1
ATOM 1712 C C . ARG B 1 42 ? -1.306 23.359 4.344 1 95.56 42 ARG B C 1
ATOM 1714 O O . ARG B 1 42 ? -1 23.391 5.539 1 95.56 42 ARG B O 1
ATOM 1721 N N . LEU B 1 43 ? -1.939 22.375 3.797 1 95.75 43 LEU B N 1
ATOM 1722 C CA . LEU B 1 43 ? -2.271 21.203 4.586 1 95.75 43 LEU B CA 1
ATOM 1723 C C . LEU B 1 43 ? -1.01 20.516 5.105 1 95.75 43 LEU B C 1
ATOM 1725 O O . LEU B 1 43 ? -0.946 20.141 6.273 1 95.75 43 LEU B O 1
ATOM 1729 N N . LEU B 1 44 ? -0.079 20.422 4.258 1 96.88 44 LEU B N 1
ATOM 1730 C CA . LEU B 1 44 ? 1.178 19.781 4.617 1 96.88 44 LEU B CA 1
ATOM 1731 C C . LEU B 1 44 ? 1.899 20.562 5.711 1 96.88 44 LEU B C 1
ATOM 1733 O O . LEU B 1 44 ? 2.484 19.969 6.621 1 96.88 44 LEU B O 1
ATOM 1737 N N . GLN B 1 45 ? 1.832 21.812 5.691 1 95.5 45 GLN B N 1
ATOM 1738 C CA . GLN B 1 45 ? 2.477 22.656 6.695 1 95.5 45 GLN B CA 1
ATOM 1739 C C . GLN B 1 45 ? 1.915 22.375 8.086 1 95.5 45 GLN B C 1
ATOM 1741 O O . GLN B 1 45 ? 2.627 22.5 9.086 1 95.5 45 GLN B O 1
ATOM 1746 N N . LYS B 1 46 ? 0.763 21.953 8.078 1 94.19 46 LYS B N 1
ATOM 1747 C CA . LYS B 1 46 ? 0.076 21.812 9.359 1 94.19 46 LYS B CA 1
ATOM 1748 C C . LYS B 1 46 ? 0.089 20.359 9.836 1 94.19 46 LYS B C 1
ATOM 1750 O O . LYS B 1 46 ? -0.422 20.047 10.914 1 94.19 46 LYS B O 1
ATOM 1755 N N . SER B 1 47 ? 0.624 19.5 9.055 1 95.88 47 SER B N 1
ATOM 1756 C CA . SER B 1 47 ? 0.472 18.078 9.336 1 95.88 47 SER B CA 1
ATOM 1757 C C . SER B 1 47 ? 1.819 17.422 9.625 1 95.88 47 SER B C 1
ATOM 1759 O O . SER B 1 47 ? 2.689 17.375 8.758 1 95.88 47 SER B O 1
ATOM 1761 N N . ASP B 1 48 ? 1.967 16.922 10.797 1 96 48 ASP B N 1
ATOM 1762 C CA . ASP B 1 48 ? 3.178 16.172 11.125 1 96 48 ASP B CA 1
ATOM 1763 C C . ASP B 1 48 ? 2.957 14.672 10.977 1 96 48 ASP B C 1
ATOM 1765 O O . ASP B 1 48 ? 3.852 13.875 11.273 1 96 48 ASP B O 1
ATOM 1769 N N . ILE B 1 49 ? 1.803 14.297 10.539 1 97.12 49 ILE B N 1
ATOM 1770 C CA . ILE B 1 49 ? 1.485 12.945 10.109 1 97.12 49 ILE B CA 1
ATOM 1771 C C . ILE B 1 49 ? 1.084 12.953 8.633 1 97.12 49 ILE B C 1
ATOM 1773 O O . ILE B 1 49 ? 0.169 13.68 8.242 1 97.12 49 ILE B O 1
ATOM 1777 N N . VAL B 1 50 ? 1.774 12.219 7.816 1 97.31 50 VAL B N 1
ATOM 1778 C CA . VAL B 1 50 ? 1.454 12.008 6.406 1 97.31 50 VAL B CA 1
ATOM 1779 C C . VAL B 1 50 ? 1.534 10.516 6.078 1 97.31 50 VAL B C 1
ATOM 1781 O O . VAL B 1 50 ? 2.615 9.922 6.121 1 97.31 50 VAL B O 1
ATOM 1784 N N . LEU B 1 51 ? 0.389 9.922 5.699 1 96.75 51 LEU B N 1
ATOM 1785 C CA . LEU B 1 51 ? 0.296 8.492 5.43 1 96.75 51 LEU B CA 1
ATOM 1786 C C . LEU B 1 51 ? -0.246 8.234 4.027 1 96.75 51 LEU B C 1
ATOM 1788 O O . LEU B 1 51 ? -1.051 9.016 3.516 1 96.75 51 LEU B O 1
ATOM 1792 N N . ALA B 1 52 ? 0.219 7.211 3.385 1 94.06 52 ALA B N 1
ATOM 1793 C CA . ALA B 1 52 ? -0.54 6.547 2.328 1 94.06 52 ALA B CA 1
ATOM 1794 C C . ALA B 1 52 ? -1.33 5.367 2.879 1 94.06 52 ALA B C 1
ATOM 1796 O O . ALA B 1 52 ? -0.791 4.543 3.625 1 94.06 52 ALA B O 1
ATOM 1797 N N . VAL B 1 53 ? -2.59 5.328 2.535 1 91.69 53 VAL B N 1
ATOM 1798 C CA . VAL B 1 53 ? -3.436 4.297 3.125 1 91.69 53 VAL B CA 1
ATOM 1799 C C . VAL B 1 53 ? -4.34 3.691 2.051 1 91.69 53 VAL B C 1
ATOM 1801 O O . VAL B 1 53 ? -4.48 4.254 0.962 1 91.69 53 VAL B O 1
ATOM 1804 N N . VAL B 1 54 ? -4.91 2.584 2.408 1 87.75 54 VAL B N 1
ATOM 1805 C CA . VAL B 1 54 ? -6.031 2.016 1.668 1 87.75 54 VAL B CA 1
ATOM 1806 C C . VAL B 1 54 ? -7.297 2.066 2.525 1 87.75 54 VAL B C 1
ATOM 1808 O O . VAL B 1 54 ? -7.359 1.438 3.586 1 87.75 54 VAL B O 1
ATOM 1811 N N . ILE B 1 55 ? -8.203 2.809 2.094 1 88.75 55 ILE B N 1
ATOM 1812 C CA . ILE B 1 55 ? -9.492 2.844 2.777 1 88.75 55 ILE B CA 1
ATOM 1813 C C . ILE B 1 55 ? -10.32 1.626 2.377 1 88.75 55 ILE B C 1
ATOM 1815 O O . ILE B 1 55 ? -10.547 1.382 1.188 1 88.75 55 ILE B O 1
ATOM 1819 N N . TYR B 1 56 ? -10.844 0.879 3.396 1 83.94 56 TYR B N 1
ATOM 1820 C CA . TYR B 1 56 ? -11.547 -0.35 3.043 1 83.94 56 TYR B CA 1
ATOM 1821 C C . TYR B 1 56 ? -12.977 -0.334 3.574 1 83.94 56 TYR B C 1
ATOM 1823 O O . TYR B 1 56 ? -13.797 -1.161 3.18 1 83.94 56 TYR B O 1
ATOM 1831 N N . LYS B 1 57 ? -13.32 0.647 4.406 1 86.94 57 LYS B N 1
ATOM 1832 C CA . LYS B 1 57 ? -14.641 0.665 5.039 1 86.94 57 LYS B CA 1
ATOM 1833 C C . LYS B 1 57 ? -15.008 2.072 5.5 1 86.94 57 LYS B C 1
ATOM 1835 O O . LYS B 1 57 ? -14.156 2.811 6 1 86.94 57 LYS B O 1
ATOM 1840 N N . THR B 1 58 ? -16.266 2.367 5.379 1 90.25 58 THR B N 1
ATOM 1841 C CA . THR B 1 58 ? -16.812 3.566 6 1 90.25 58 THR B CA 1
ATOM 1842 C C . THR B 1 58 ? -18.094 3.238 6.773 1 90.25 58 THR B C 1
ATOM 1844 O O . THR B 1 58 ? -18.828 2.326 6.398 1 90.25 58 THR B O 1
ATOM 1847 N N . VAL B 1 59 ? -18.281 3.93 7.797 1 90 59 VAL B N 1
ATOM 1848 C CA . VAL B 1 59 ? -19.531 3.887 8.547 1 90 59 VAL B CA 1
ATOM 1849 C C . VAL B 1 59 ? -20.141 5.281 8.609 1 90 59 VAL B C 1
ATOM 1851 O O . VAL B 1 59 ? -19.562 6.199 9.195 1 90 59 VAL B O 1
ATOM 1854 N N . GLU B 1 60 ? -21.328 5.426 8.039 1 91.44 60 GLU B N 1
ATOM 1855 C CA . GLU B 1 60 ? -22.016 6.707 7.988 1 91.44 60 GLU B CA 1
ATOM 1856 C C . GLU B 1 60 ? -23.156 6.762 9.008 1 91.44 60 GLU B C 1
ATOM 1858 O O . GLU B 1 60 ? -24 5.871 9.055 1 91.44 60 GLU B O 1
ATOM 1863 N N . THR B 1 61 ? -23.109 7.73 9.844 1 89.31 61 THR B N 1
ATOM 1864 C CA . THR B 1 61 ? -24.188 8.023 10.766 1 89.31 61 THR B CA 1
ATOM 1865 C C . THR B 1 61 ? -24.812 9.391 10.469 1 89.31 61 THR B C 1
ATOM 1867 O O . THR B 1 61 ? -24.438 10.039 9.492 1 89.31 61 THR B O 1
ATOM 1870 N N . THR B 1 62 ? -25.844 9.773 11.219 1 87.81 62 THR B N 1
ATOM 1871 C CA . THR B 1 62 ? -26.469 11.078 11.039 1 87.81 62 THR B CA 1
ATOM 1872 C C . THR B 1 62 ? -25.531 12.203 11.445 1 87.81 62 THR B C 1
ATOM 1874 O O . THR B 1 62 ? -25.719 13.352 11.039 1 87.81 62 THR B O 1
ATOM 1877 N N . GLN B 1 63 ? -24.484 11.891 12.156 1 87.69 63 GLN B N 1
ATOM 1878 C CA . GLN B 1 63 ? -23.641 12.93 12.742 1 87.69 63 GLN B CA 1
ATOM 1879 C C . GLN B 1 63 ? -22.281 12.984 12.047 1 87.69 63 GLN B C 1
ATOM 1881 O O . GLN B 1 63 ? -21.656 14.039 11.984 1 87.69 63 GLN B O 1
ATOM 1886 N N . GLU B 1 64 ? -21.875 11.742 11.633 1 90.5 64 GLU B N 1
ATOM 1887 C CA . GLU B 1 64 ? -20.516 11.695 11.117 1 90.5 64 GLU B CA 1
ATOM 1888 C C . GLU B 1 64 ? -20.312 10.492 10.203 1 90.5 64 GLU B C 1
ATOM 1890 O O . GLU B 1 64 ? -21.156 9.594 10.156 1 90.5 64 GLU B O 1
ATOM 1895 N N . THR B 1 65 ? -19.25 10.531 9.43 1 93.31 65 THR B N 1
ATOM 1896 C CA . THR B 1 65 ? -18.719 9.375 8.719 1 93.31 65 THR B CA 1
ATOM 1897 C C . THR B 1 65 ? -17.391 8.938 9.328 1 93.31 65 THR B C 1
ATOM 1899 O O . THR B 1 65 ? -16.484 9.75 9.531 1 93.31 65 THR B O 1
ATOM 1902 N N . ILE B 1 66 ? -17.281 7.676 9.633 1 93.75 66 ILE B N 1
ATOM 1903 C CA . ILE B 1 66 ? -16.031 7.113 10.102 1 93.75 66 ILE B CA 1
ATOM 1904 C C . ILE B 1 66 ? -15.359 6.332 8.977 1 93.75 66 ILE B C 1
ATOM 1906 O O . ILE B 1 66 ? -15.992 5.492 8.328 1 93.75 66 ILE B O 1
ATOM 1910 N N . PHE B 1 67 ? -14.102 6.66 8.773 1 93.69 67 PHE B N 1
ATOM 1911 C CA . PHE B 1 67 ? -13.289 5.977 7.77 1 93.69 67 PHE B CA 1
ATOM 1912 C C . PHE B 1 67 ? -12.344 4.977 8.43 1 93.69 67 PHE B C 1
ATOM 1914 O O . PHE B 1 67 ? -11.719 5.285 9.445 1 93.69 67 PHE B O 1
ATOM 1921 N N . TYR B 1 68 ? -12.266 3.799 7.855 1 91.5 68 TYR B N 1
ATOM 1922 C CA . TYR B 1 68 ? -11.328 2.758 8.273 1 91.5 68 TYR B CA 1
ATOM 1923 C C . TYR B 1 68 ? -10.344 2.426 7.156 1 91.5 68 TYR B C 1
ATOM 1925 O O . TYR B 1 68 ? -10.75 2.191 6.016 1 91.5 68 TYR B O 1
ATOM 1933 N N . ALA B 1 69 ? -9.062 2.389 7.555 1 91.12 69 ALA B N 1
ATOM 1934 C CA . ALA B 1 69 ? -8.031 2.203 6.531 1 91.12 69 ALA B CA 1
ATOM 1935 C C . ALA B 1 69 ? -6.84 1.432 7.09 1 91.12 69 ALA B C 1
ATOM 1937 O O . ALA B 1 69 ? -6.723 1.256 8.305 1 91.12 69 ALA B O 1
ATOM 1938 N N . ARG B 1 70 ? -6.082 0.987 6.164 1 88.81 70 ARG B N 1
ATOM 1939 C CA . ARG B 1 70 ? -4.809 0.352 6.496 1 88.81 70 ARG B CA 1
ATOM 1940 C C . ARG B 1 70 ? -3.637 1.15 5.941 1 88.81 70 ARG B C 1
ATOM 1942 O O . ARG B 1 70 ? -3.686 1.623 4.801 1 88.81 70 ARG B O 1
ATOM 1949 N N . VAL B 1 71 ? -2.621 1.252 6.742 1 91 71 VAL B N 1
ATOM 1950 C CA . VAL B 1 71 ? -1.463 2.045 6.348 1 91 71 VAL B CA 1
ATOM 1951 C C . VAL B 1 71 ? -0.583 1.236 5.398 1 91 71 VAL B C 1
ATOM 1953 O O . VAL B 1 71 ? -0.193 0.109 5.707 1 91 71 VAL B O 1
ATOM 1956 N N . ILE B 1 72 ? -0.238 1.87 4.297 1 88.88 72 ILE B N 1
ATOM 1957 C CA . ILE B 1 72 ? 0.628 1.173 3.352 1 88.88 72 ILE B CA 1
ATOM 1958 C C . ILE B 1 72 ? 1.979 1.879 3.273 1 88.88 72 ILE B C 1
ATOM 1960 O O . ILE B 1 72 ? 2.98 1.273 2.883 1 88.88 72 ILE B O 1
ATOM 1964 N N . GLN B 1 73 ? 2.018 3.143 3.645 1 90.81 73 GLN B N 1
ATOM 1965 C CA . GLN B 1 73 ? 3.254 3.9 3.809 1 90.81 73 GLN B CA 1
ATOM 1966 C C . GLN B 1 73 ? 3.119 4.938 4.918 1 90.81 73 GLN B C 1
ATOM 1968 O O . GLN B 1 73 ? 2.078 5.586 5.047 1 90.81 73 GLN B O 1
ATOM 1973 N N . SER B 1 74 ? 4.121 5.051 5.664 1 93.38 74 SER B N 1
ATOM 1974 C CA . SER B 1 74 ? 4.242 6.102 6.672 1 93.38 74 SER B CA 1
ATOM 1975 C C . SER B 1 74 ? 5.289 7.137 6.27 1 93.38 74 SER B C 1
ATOM 1977 O O . SER B 1 74 ? 6.48 6.961 6.539 1 93.38 74 SER B O 1
ATOM 1979 N N . LEU B 1 75 ? 4.809 8.188 5.695 1 94.88 75 LEU B N 1
ATOM 1980 C CA . LEU B 1 75 ? 5.727 9.164 5.113 1 94.88 75 LEU B CA 1
ATOM 1981 C C . LEU B 1 75 ? 6.195 10.164 6.164 1 94.88 75 LEU B C 1
ATOM 1983 O O . LEU B 1 75 ? 7.324 10.648 6.102 1 94.88 75 LEU B O 1
ATOM 1987 N N . ARG B 1 76 ? 5.297 10.648 6.938 1 93.62 76 ARG B N 1
ATOM 1988 C CA . ARG B 1 76 ? 5.547 11.406 8.156 1 93.62 76 ARG B CA 1
ATOM 1989 C C . ARG B 1 76 ? 4.805 10.805 9.344 1 93.62 76 ARG B C 1
ATOM 1991 O O . ARG B 1 76 ? 3.676 10.336 9.195 1 93.62 76 ARG B O 1
ATOM 1998 N N . GLY B 1 77 ? 5.516 10.891 10.328 1 88.5 77 GLY B N 1
ATOM 1999 C CA . GLY B 1 77 ? 4.891 10.375 11.539 1 88.5 77 GLY B CA 1
ATOM 2000 C C . GLY B 1 77 ? 5.273 8.938 11.836 1 88.5 77 GLY B C 1
ATOM 2001 O O . GLY B 1 77 ? 5.91 8.273 11.016 1 88.5 77 GLY B O 1
ATOM 2002 N N . ASP B 1 78 ? 5.359 8.391 12.961 1 88.81 78 ASP B N 1
ATOM 2003 C CA . ASP B 1 78 ? 5.828 7.105 13.477 1 88.81 78 ASP B CA 1
ATOM 2004 C C . ASP B 1 78 ? 4.676 6.117 13.625 1 88.81 78 ASP B C 1
ATOM 2006 O O . ASP B 1 78 ? 4.617 5.363 14.602 1 88.81 78 ASP B O 1
ATOM 2010 N N . ILE B 1 79 ? 3.74 6.184 12.617 1 93.5 79 ILE B N 1
ATOM 2011 C CA . ILE B 1 79 ? 2.723 5.137 12.57 1 93.5 79 ILE B CA 1
ATOM 2012 C C . ILE B 1 79 ? 3.199 3.988 11.688 1 93.5 79 ILE B C 1
ATOM 2014 O O . ILE B 1 79 ? 3.523 4.191 10.516 1 93.5 79 ILE B O 1
ATOM 2018 N N . PRO B 1 80 ? 3.24 2.865 12.188 1 88.19 80 PRO B N 1
ATOM 2019 C CA . PRO B 1 80 ? 3.871 1.77 11.445 1 88.19 80 PRO B CA 1
ATOM 2020 C C . PRO B 1 80 ? 3.086 1.37 10.203 1 88.19 80 PRO B C 1
ATOM 2022 O O . PRO B 1 80 ? 1.854 1.443 10.195 1 88.19 80 PRO B O 1
ATOM 2025 N N . VAL B 1 81 ? 3.797 0.896 9.25 1 85.38 81 VAL B N 1
ATOM 2026 C CA . VAL B 1 81 ? 3.188 0.265 8.086 1 85.38 81 VAL B CA 1
ATOM 2027 C C . VAL B 1 81 ? 2.355 -0.938 8.523 1 85.38 81 VAL B C 1
ATOM 2029 O O . VAL B 1 81 ? 2.734 -1.66 9.445 1 85.38 81 VAL B O 1
ATOM 2032 N N . GLU B 1 82 ? 1.172 -1.136 7.863 1 83.31 82 GLU B N 1
ATOM 2033 C CA . GLU B 1 82 ? 0.201 -2.201 8.094 1 83.31 82 GLU B CA 1
ATOM 2034 C C . GLU B 1 82 ? -0.739 -1.854 9.242 1 83.31 82 GLU B C 1
ATOM 2036 O O . GLU B 1 82 ? -1.766 -2.51 9.43 1 83.31 82 GLU B O 1
ATOM 2041 N N . ALA B 1 83 ? -0.433 -0.865 10 1 88.69 83 ALA B N 1
ATOM 2042 C CA . ALA B 1 83 ? -1.321 -0.459 11.094 1 88.69 83 ALA B CA 1
ATOM 2043 C C . ALA B 1 83 ? -2.727 -0.168 10.57 1 88.69 83 ALA B C 1
ATOM 2045 O O . ALA B 1 83 ? -2.904 0.17 9.398 1 88.69 83 ALA B O 1
ATOM 2046 N N . LEU B 1 84 ? -3.629 -0.348 11.461 1 90.88 84 LEU B N 1
ATOM 2047 C CA . LEU B 1 84 ? -5.008 0.056 11.203 1 90.88 84 LEU B CA 1
ATOM 2048 C C . LEU B 1 84 ? -5.266 1.467 11.719 1 90.88 84 LEU B C 1
ATOM 2050 O O . LEU B 1 84 ? -4.812 1.829 12.805 1 90.88 84 LEU B O 1
ATOM 2054 N N . VAL B 1 85 ? -5.965 2.229 10.922 1 93.94 85 VAL B N 1
ATOM 2055 C CA . VAL B 1 85 ? -6.254 3.592 11.352 1 93.94 85 VAL B CA 1
ATOM 2056 C C . VAL B 1 85 ? -7.727 3.914 11.094 1 93.94 85 VAL B C 1
ATOM 2058 O O . VAL B 1 85 ? -8.336 3.352 10.18 1 93.94 85 VAL B O 1
ATOM 2061 N N . GLN B 1 86 ? -8.266 4.781 11.891 1 95.19 86 GLN B N 1
ATOM 2062 C CA . GLN B 1 86 ? -9.602 5.332 11.664 1 95.19 86 GLN B CA 1
ATOM 2063 C C . GLN B 1 86 ? -9.617 6.84 11.891 1 95.19 86 GLN B C 1
ATOM 2065 O O . GLN B 1 86 ? -8.75 7.379 12.586 1 95.19 86 GLN B O 1
ATOM 2070 N N . TRP B 1 87 ? -10.477 7.535 11.258 1 97.12 87 TRP B N 1
ATOM 2071 C CA . TRP B 1 87 ? -10.711 8.953 11.523 1 97.12 87 TRP B CA 1
ATOM 2072 C C . TRP B 1 87 ? -12.156 9.328 11.227 1 97.12 87 TRP B C 1
ATOM 2074 O O . TRP B 1 87 ? -12.898 8.539 10.633 1 97.12 87 TRP B O 1
ATOM 2084 N N . ARG B 1 88 ? -12.508 10.484 11.719 1 94.56 88 ARG B N 1
ATOM 2085 C CA . ARG B 1 88 ? -13.867 10.984 11.562 1 94.56 88 ARG B CA 1
ATOM 2086 C C . ARG B 1 88 ? -13.93 12.086 10.508 1 94.56 88 ARG B C 1
ATOM 2088 O O . ARG B 1 88 ? -13.031 12.922 10.422 1 94.56 88 ARG B O 1
ATOM 2095 N N . GLY B 1 89 ? -14.906 11.977 9.656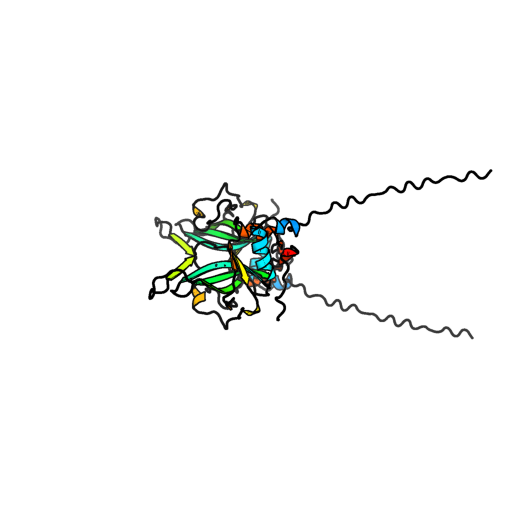 1 92.62 89 GLY B N 1
ATOM 2096 C CA . GLY B 1 89 ? -15.211 13.016 8.688 1 92.62 89 GLY B CA 1
ATOM 2097 C C . GLY B 1 89 ? -16.609 13.586 8.844 1 92.62 89 GLY B C 1
ATOM 2098 O O . GLY B 1 89 ? -17.359 13.148 9.719 1 92.62 89 GLY B O 1
ATOM 2099 N N . ALA B 1 90 ? -16.828 14.594 8.086 1 84.88 90 ALA B N 1
ATOM 2100 C CA . ALA B 1 90 ? -18.125 15.273 8.141 1 84.88 90 ALA B CA 1
ATOM 2101 C C . ALA B 1 90 ? -19.266 14.312 7.789 1 84.88 90 ALA B C 1
ATOM 2103 O O . ALA B 1 90 ? -19.078 13.375 7.008 1 84.88 90 ALA B O 1
ATOM 2104 N N . ALA B 1 91 ? -20.406 14.586 8.523 1 74.88 91 ALA B N 1
ATOM 2105 C CA . ALA B 1 91 ? -21.609 13.789 8.281 1 74.88 91 ALA B CA 1
ATOM 2106 C C . ALA B 1 91 ? -22.094 13.969 6.844 1 74.88 91 ALA B C 1
ATOM 2108 O O . ALA B 1 91 ? -21.969 15.055 6.27 1 74.88 91 ALA B O 1
ATOM 2109 N N . ASN B 1 92 ? -22.406 12.633 6.348 1 71.19 92 ASN B N 1
ATOM 2110 C CA . ASN B 1 92 ? -23.234 12.734 5.148 1 71.19 92 ASN B CA 1
ATOM 2111 C C . ASN B 1 92 ? -24.703 12.984 5.496 1 71.19 92 ASN B C 1
ATOM 2113 O O . ASN B 1 92 ? -25.125 12.719 6.621 1 71.19 92 ASN B O 1
ATOM 2117 N N . ASN B 1 93 ? -25.391 13.688 4.766 1 67.38 93 ASN B N 1
ATOM 2118 C CA . ASN B 1 93 ? -26.766 14.117 4.988 1 67.38 93 ASN B CA 1
ATOM 2119 C C . ASN B 1 93 ? -27.703 12.922 5.152 1 67.38 93 ASN B C 1
ATOM 2121 O O . ASN B 1 93 ? -28.547 12.664 4.289 1 67.38 93 ASN B O 1
ATOM 2125 N N . LEU B 1 94 ? -27.422 12.07 6.109 1 69.75 94 LEU B N 1
ATOM 2126 C CA . LEU B 1 94 ? -28.406 11.039 6.398 1 69.75 94 LEU B CA 1
ATOM 2127 C C . LEU B 1 94 ? -29.609 11.617 7.125 1 69.75 94 LEU B C 1
ATOM 2129 O O . LEU B 1 94 ? -29.484 12.57 7.902 1 69.75 94 LEU B O 1
ATOM 2133 N N . PRO B 1 95 ? -30.766 11.109 6.645 1 72.44 95 PRO B N 1
ATOM 2134 C CA . PRO B 1 95 ? -31.953 11.578 7.371 1 72.44 95 PRO B CA 1
ATOM 2135 C C . PRO B 1 95 ? -31.844 11.352 8.875 1 72.44 95 PRO B C 1
ATOM 2137 O O . PRO B 1 95 ? -31.203 10.391 9.32 1 72.44 95 PRO B O 1
ATOM 2140 N N . VAL B 1 96 ? -32.406 12.25 9.633 1 73.44 96 VAL B N 1
ATOM 2141 C CA . VAL B 1 96 ? -32.406 12.164 11.086 1 73.44 96 VAL B CA 1
ATOM 2142 C C . VAL B 1 96 ? -33.062 10.852 11.539 1 73.44 96 VAL B C 1
ATOM 2144 O O . VAL B 1 96 ? -34.156 10.5 11.078 1 73.44 96 VAL B O 1
ATOM 2147 N N . GLY B 1 97 ? -32.406 10.055 12.391 1 72.62 97 GLY B N 1
ATOM 2148 C CA . GLY B 1 97 ? -32.906 8.812 12.945 1 72.62 97 GLY B CA 1
ATOM 2149 C C . GLY B 1 97 ? -32.594 7.605 12.086 1 72.62 97 GLY B C 1
ATOM 2150 O O . GLY B 1 97 ? -33 6.484 12.422 1 72.62 97 GLY B O 1
ATOM 2151 N N . GLY B 1 98 ? -31.922 7.801 11.055 1 73.69 98 GLY B N 1
ATOM 2152 C CA . GLY B 1 98 ? -31.609 6.668 10.195 1 73.69 98 GLY B CA 1
ATOM 2153 C C . GLY B 1 98 ? -30.531 5.77 10.766 1 73.69 98 GLY B C 1
ATOM 2154 O O . GLY B 1 98 ? -29.75 6.195 11.609 1 73.69 98 GLY B O 1
ATOM 2155 N N . SER B 1 99 ? -30.641 4.488 10.547 1 87.19 99 SER B N 1
ATOM 2156 C CA . SER B 1 99 ? -29.625 3.535 10.977 1 87.19 99 SER B CA 1
ATOM 2157 C C . SER B 1 99 ? -28.297 3.793 10.273 1 87.19 99 SER B C 1
ATOM 2159 O O . SER B 1 99 ? -28.266 4.227 9.117 1 87.19 99 SER B O 1
ATOM 2161 N N . PRO B 1 100 ? -27.234 3.623 11.023 1 87.25 100 PRO B N 1
ATOM 2162 C CA . PRO B 1 100 ? -25.922 3.75 10.375 1 87.25 100 PRO B CA 1
ATOM 2163 C C . PRO B 1 100 ? -25.797 2.891 9.125 1 87.25 100 PRO B C 1
ATOM 2165 O O . PRO B 1 100 ? -26.359 1.793 9.062 1 87.25 100 PRO B O 1
ATOM 2168 N N . LYS B 1 101 ? -25.156 3.416 8.133 1 89.19 101 LYS B N 1
ATOM 2169 C CA . LYS B 1 101 ? -24.891 2.705 6.887 1 89.19 101 LYS B CA 1
ATOM 2170 C C . LYS B 1 101 ? -23.422 2.318 6.777 1 89.19 101 LYS B C 1
ATOM 2172 O O . LYS B 1 101 ? -22.531 3.18 6.836 1 89.19 101 LYS B O 1
ATOM 2177 N N . THR B 1 102 ? -23.141 1.049 6.668 1 87.31 102 THR B N 1
ATOM 2178 C CA . THR B 1 102 ? -21.781 0.542 6.48 1 87.31 102 THR B CA 1
ATOM 2179 C C . THR B 1 102 ? -21.531 0.216 5.012 1 87.31 102 THR B C 1
ATOM 2181 O O . THR B 1 102 ? -22.328 -0.462 4.371 1 87.31 102 THR B O 1
ATOM 2184 N N . GLU B 1 103 ? -20.406 0.81 4.559 1 84.31 103 GLU B N 1
ATOM 2185 C CA . GLU B 1 103 ? -19.984 0.496 3.197 1 84.31 103 GLU B CA 1
ATOM 2186 C C . GLU B 1 103 ? -18.578 -0.114 3.186 1 84.31 103 GLU B C 1
ATOM 2188 O O . GLU B 1 103 ? -17.641 0.472 3.723 1 84.31 103 GLU B O 1
ATOM 2193 N N . LEU B 1 104 ? -18.516 -1.302 2.572 1 80.88 104 LEU B N 1
ATOM 2194 C CA . LEU B 1 104 ? -17.234 -1.948 2.346 1 80.88 104 LEU B CA 1
ATOM 2195 C C . LEU B 1 104 ? -16.719 -1.656 0.939 1 80.88 104 LEU B C 1
ATOM 2197 O O . LEU B 1 104 ? -17.484 -1.693 -0.026 1 80.88 104 LEU B O 1
ATOM 2201 N N . TYR B 1 105 ? -15.469 -1.223 1 1 74.31 105 TYR B N 1
ATOM 2202 C CA . TYR B 1 105 ? -14.883 -0.933 -0.306 1 74.31 105 TYR B CA 1
ATOM 2203 C C . TYR B 1 105 ? -14.133 -2.143 -0.847 1 74.31 105 TYR B C 1
ATOM 2205 O O . TYR B 1 105 ? -13.273 -2.707 -0.16 1 74.31 105 TYR B O 1
ATOM 2213 N N . SER B 1 106 ? -14.555 -2.531 -1.96 1 64.5 106 SER B N 1
ATOM 2214 C CA . SER B 1 106 ? -13.797 -3.562 -2.662 1 64.5 106 SER B CA 1
ATOM 2215 C C . SER B 1 106 ? -12.719 -2.951 -3.545 1 64.5 106 SER B C 1
ATOM 2217 O O . SER B 1 106 ? -11.766 -3.631 -3.926 1 64.5 106 SER B O 1
ATOM 2219 N N . SER B 1 107 ? -12.977 -1.594 -3.736 1 64.38 107 SER B N 1
ATOM 2220 C CA . SER B 1 107 ? -12 -0.892 -4.559 1 64.38 107 SER B CA 1
ATOM 2221 C C . SER B 1 107 ? -10.781 -0.489 -3.734 1 64.38 107 SER B C 1
ATOM 2223 O O . SER B 1 107 ? -10.891 -0.208 -2.539 1 64.38 107 SER B O 1
ATOM 2225 N N . CYS B 1 108 ? -9.609 -0.83 -4.223 1 71.31 108 CYS B N 1
ATOM 2226 C CA . CYS B 1 108 ? -8.375 -0.367 -3.588 1 71.31 108 CYS B CA 1
ATOM 2227 C C . CYS B 1 108 ? -8.312 1.155 -3.574 1 71.31 108 CYS B C 1
ATOM 2229 O O . CYS B 1 108 ? -7.715 1.764 -4.465 1 71.31 108 CYS B O 1
ATOM 2231 N N . ASN B 1 109 ? -9.031 1.76 -2.605 1 80.38 109 ASN B N 1
ATOM 2232 C CA . ASN B 1 109 ? -9.062 3.211 -2.467 1 80.38 109 ASN B CA 1
ATOM 2233 C C . ASN B 1 109 ? -7.789 3.742 -1.816 1 80.38 109 ASN B C 1
ATOM 2235 O O . ASN B 1 109 ? -7.762 3.988 -0.609 1 80.38 109 ASN B O 1
ATOM 2239 N N . LEU B 1 110 ? -6.797 3.92 -2.695 1 87.69 110 LEU B N 1
ATOM 2240 C CA . LEU B 1 110 ? -5.52 4.453 -2.234 1 87.69 110 LEU B CA 1
ATOM 2241 C C . LEU B 1 110 ? -5.613 5.957 -1.995 1 87.69 110 LEU B C 1
ATOM 2243 O O . LEU B 1 110 ? -5.984 6.711 -2.898 1 87.69 110 LEU B O 1
ATOM 2247 N N . SER B 1 111 ? -5.289 6.363 -0.751 1 91.44 111 SER B N 1
ATOM 2248 C CA . SER B 1 111 ? -5.426 7.77 -0.384 1 91.44 111 SER B CA 1
ATOM 2249 C C . SER B 1 111 ? -4.234 8.242 0.441 1 91.44 111 SER B C 1
ATOM 2251 O O . SER B 1 111 ? -3.627 7.457 1.174 1 91.44 111 SER B O 1
ATOM 2253 N N . TYR B 1 112 ? -3.959 9.484 0.222 1 95.06 112 TYR B N 1
ATOM 2254 C CA . TYR B 1 112 ? -3.146 10.148 1.234 1 95.06 112 TYR B CA 1
ATOM 2255 C C . TYR B 1 112 ? -4.008 10.641 2.393 1 95.06 112 TYR B C 1
ATOM 2257 O O . TYR B 1 112 ? -5.129 11.117 2.184 1 95.06 112 TYR B O 1
ATOM 2265 N N . VAL B 1 113 ? -3.42 10.531 3.557 1 97.31 113 VAL B N 1
ATOM 2266 C CA . VAL B 1 113 ? -4.066 11.031 4.762 1 97.31 113 VAL B CA 1
ATOM 2267 C C . VAL B 1 113 ? -3.113 11.953 5.516 1 97.31 113 VAL B C 1
ATOM 2269 O O . VAL B 1 113 ? -1.962 11.594 5.77 1 97.31 113 VAL B O 1
ATOM 2272 N N . LEU B 1 114 ? -3.574 13.148 5.801 1 97.5 114 LEU B N 1
ATOM 2273 C CA . LEU B 1 114 ? -2.822 14.148 6.543 1 97.5 114 LEU B CA 1
ATOM 2274 C C . LEU B 1 114 ? -3.496 14.461 7.875 1 97.5 114 LEU B C 1
ATOM 2276 O O . LEU B 1 114 ? -4.699 14.727 7.918 1 97.5 114 LEU B O 1
ATOM 2280 N N . ALA B 1 115 ? -2.705 14.391 8.953 1 97.38 115 ALA B N 1
ATOM 2281 C CA . ALA B 1 115 ? -3.236 14.609 10.297 1 97.38 115 ALA B CA 1
ATOM 2282 C C . ALA B 1 115 ? -2.191 15.258 11.195 1 97.38 115 ALA B C 1
ATOM 2284 O O . ALA B 1 115 ? -1.053 15.477 10.781 1 97.38 115 ALA B O 1
ATOM 2285 N N . THR B 1 116 ? -2.668 15.625 12.383 1 95.75 116 THR B N 1
ATOM 2286 C CA . THR B 1 116 ? -1.771 16.141 13.414 1 95.75 116 THR B CA 1
ATOM 2287 C C . THR B 1 116 ? -1.612 15.133 14.547 1 95.75 116 THR B C 1
ATOM 2289 O O . THR B 1 116 ? -2.598 14.562 15.023 1 95.75 116 THR B O 1
ATOM 2292 N N . SER B 1 117 ? -0.389 15 14.961 1 94.75 117 SER B N 1
ATOM 2293 C CA . SER B 1 117 ? -0.099 14.016 16 1 94.75 117 SER B CA 1
ATOM 2294 C C . SER B 1 117 ? -0.81 14.359 17.312 1 94.75 117 SER B C 1
ATOM 2296 O O . SER B 1 117 ? -1.049 13.484 18.141 1 94.75 117 SER B O 1
ATOM 2298 N N . LYS B 1 118 ? -1.208 15.594 17.438 1 92.56 118 LYS B N 1
ATOM 2299 C CA . LYS B 1 118 ? -1.884 16.047 18.641 1 92.56 118 LYS B CA 1
ATOM 2300 C C . LYS B 1 118 ? -3.227 15.352 18.828 1 92.56 118 LYS B C 1
ATOM 2302 O O . LYS B 1 118 ? -3.705 15.195 19.953 1 92.56 118 LYS B O 1
ATOM 2307 N N . GLU B 1 119 ? -3.799 14.945 17.766 1 94.19 119 GLU B N 1
ATOM 2308 C CA . GLU B 1 119 ? -5.133 14.352 17.828 1 94.19 119 GLU B CA 1
ATOM 2309 C C . GLU B 1 119 ? -5.066 12.828 17.75 1 94.19 119 GLU B C 1
ATOM 2311 O O . GLU B 1 119 ? -6.086 12.148 17.875 1 94.19 119 GLU B O 1
ATOM 2316 N N . VAL B 1 120 ? -3.857 12.312 17.516 1 95.62 120 VAL B N 1
ATOM 2317 C CA . VAL B 1 120 ? -3.725 10.891 17.25 1 95.62 120 VAL B CA 1
ATOM 2318 C C . VAL B 1 120 ? -3.643 10.125 18.578 1 95.62 120 VAL B C 1
ATOM 2320 O O . VAL B 1 120 ? -2.875 10.492 19.469 1 95.62 120 VAL B O 1
ATOM 2323 N N . GLU B 1 121 ? -4.457 9.078 18.609 1 96.44 121 GLU B N 1
ATOM 2324 C CA . GLU B 1 121 ? -4.461 8.188 19.766 1 96.44 121 GLU B CA 1
ATOM 2325 C C . GLU B 1 121 ? -4.172 6.75 19.344 1 96.44 121 GLU B C 1
ATOM 2327 O O . GLU B 1 121 ? -4.836 6.203 18.469 1 96.44 121 GLU B O 1
ATOM 2332 N N . LYS B 1 122 ? -3.176 6.227 20 1 94.75 122 LYS B N 1
ATOM 2333 C CA . LYS B 1 122 ? -2.957 4.793 19.844 1 94.75 122 LYS B CA 1
ATOM 2334 C C . LYS B 1 122 ? -3.99 3.99 20.641 1 94.75 122 LYS B C 1
ATOM 2336 O O . LYS B 1 122 ? -4.207 4.242 21.828 1 94.75 122 LYS B O 1
ATOM 2341 N N . LEU B 1 123 ? -4.641 3.1 19.953 1 92.44 123 LEU B N 1
ATOM 2342 C CA . LEU B 1 123 ? -5.691 2.312 20.594 1 92.44 123 LEU B CA 1
ATOM 2343 C C . LEU B 1 123 ? -5.117 1.061 21.234 1 92.44 123 LEU B C 1
ATOM 2345 O O . LEU B 1 123 ? -4.16 0.471 20.734 1 92.44 123 LEU B O 1
ATOM 2349 N N . LEU B 1 124 ? -5.84 0.76 22.375 1 85.62 124 LEU B N 1
ATOM 2350 C CA . LEU B 1 124 ? -5.449 -0.451 23.094 1 85.62 124 LEU B CA 1
ATOM 2351 C C . LEU B 1 124 ? -6.035 -1.689 22.422 1 85.62 124 LEU B C 1
ATOM 2353 O O . LEU B 1 124 ? -7.258 -1.838 22.344 1 85.62 124 LEU B O 1
ATOM 2357 N N . GLY B 1 125 ? -5.332 -2.379 21.672 1 79.62 125 GLY B N 1
ATOM 2358 C CA . GLY B 1 125 ? -5.789 -3.549 20.953 1 79.62 125 GLY B CA 1
ATOM 2359 C C . GLY B 1 125 ? -6.457 -3.205 19.625 1 79.62 125 GLY B C 1
ATOM 2360 O O . GLY B 1 125 ? -6.473 -2.043 19.219 1 79.62 125 GLY B O 1
ATOM 2361 N N . THR B 1 126 ? -6.965 -4.141 18.953 1 79.44 126 THR B N 1
ATOM 2362 C CA . THR B 1 126 ? -7.672 -3.943 17.703 1 79.44 126 THR B CA 1
ATOM 2363 C C . THR B 1 126 ? -9.18 -3.949 17.922 1 79.44 126 THR B C 1
ATOM 2365 O O . THR B 1 126 ? -9.773 -4.996 18.203 1 79.44 126 THR B O 1
ATOM 2368 N N . PRO B 1 127 ? -9.781 -2.766 17.766 1 79.12 127 PRO B N 1
ATOM 2369 C CA . PRO B 1 127 ? -11.227 -2.721 17.969 1 79.12 127 PRO B CA 1
ATOM 2370 C C . PRO B 1 127 ? -11.984 -3.617 16.984 1 79.12 127 PRO B C 1
ATOM 2372 O O . PRO B 1 127 ? -11.5 -3.875 15.883 1 79.12 127 PRO B O 1
ATOM 2375 N N . GLU B 1 128 ? -13.164 -3.98 17.375 1 77.25 128 GLU B N 1
ATOM 2376 C CA . GLU B 1 128 ? -14.023 -4.852 16.578 1 77.25 128 GLU B CA 1
ATOM 2377 C C . GLU B 1 128 ? -14.391 -4.203 15.258 1 77.25 128 GLU B C 1
ATOM 2379 O O . GLU B 1 128 ? -14.578 -4.895 14.25 1 77.25 128 GLU B O 1
ATOM 2384 N N . ASP B 1 129 ? -14.375 -2.906 15.266 1 79.25 129 ASP B N 1
ATOM 2385 C CA . ASP B 1 129 ? -14.812 -2.186 14.078 1 79.25 129 ASP B CA 1
ATOM 2386 C C . ASP B 1 129 ? -13.789 -2.301 12.953 1 79.25 129 ASP B C 1
ATOM 2388 O O . ASP B 1 129 ? -14.086 -2.01 11.797 1 79.25 129 ASP B O 1
ATOM 2392 N N . PHE B 1 130 ? -12.602 -2.648 13.305 1 79.69 130 PHE B N 1
ATOM 2393 C CA . PHE B 1 130 ? -11.57 -2.85 12.289 1 79.69 130 PHE B CA 1
ATOM 2394 C C . PHE B 1 130 ? -11.758 -4.191 11.594 1 79.69 130 PHE B C 1
ATOM 2396 O O . PHE B 1 130 ? -11.188 -4.426 10.523 1 79.69 130 PHE B O 1
ATOM 2403 N N . ILE B 1 131 ? -12.578 -5.023 12.133 1 63.81 131 ILE B N 1
ATOM 2404 C CA . ILE B 1 131 ? -12.922 -6.293 11.508 1 63.81 131 ILE B CA 1
ATOM 2405 C C . ILE B 1 131 ? -13.906 -6.055 10.367 1 63.81 131 ILE B C 1
ATOM 2407 O O . ILE B 1 131 ? -14.82 -5.238 10.484 1 63.81 131 ILE B O 1
ATOM 2411 N N . PRO B 1 132 ? -13.641 -6.555 9.055 1 61.28 132 PRO B N 1
ATOM 2412 C CA . PRO B 1 132 ? -12.836 -7.758 8.828 1 61.28 132 PRO B CA 1
ATOM 2413 C C . PRO B 1 132 ? -11.438 -7.449 8.297 1 61.28 132 PRO B C 1
ATOM 2415 O O . PRO B 1 132 ? -10.703 -8.359 7.914 1 61.28 132 PRO B O 1
ATOM 2418 N N . ALA B 1 133 ? -11.07 -6.16 8.148 1 58.91 133 ALA B N 1
ATOM 2419 C CA . ALA B 1 133 ? -9.789 -5.887 7.496 1 58.91 133 ALA B CA 1
ATOM 2420 C C . ALA B 1 133 ? -8.656 -6.664 8.156 1 58.91 133 ALA B C 1
ATOM 2422 O O . ALA B 1 133 ? -7.641 -6.949 7.523 1 58.91 133 ALA B O 1
ATOM 2423 N N . ASP B 1 134 ? -8.844 -7.043 9.484 1 57.31 134 ASP B N 1
ATOM 2424 C CA . ASP B 1 134 ? -7.723 -7.582 10.25 1 57.31 134 ASP B CA 1
ATOM 2425 C C . ASP B 1 134 ? -7.758 -9.109 10.273 1 57.31 134 ASP B C 1
ATOM 2427 O O . ASP B 1 134 ? -8.625 -9.703 10.922 1 57.31 134 ASP B O 1
ATOM 2431 N N . SER B 1 135 ? -7.289 -9.617 9.102 1 55.53 135 SER B N 1
ATOM 2432 C CA . SER B 1 135 ? -7.117 -11.047 9.328 1 55.53 135 SER B CA 1
ATOM 2433 C C . SER B 1 135 ? -5.953 -11.32 10.281 1 55.53 135 SER B C 1
ATOM 2435 O O . SER B 1 135 ? -5.738 -12.461 10.695 1 55.53 135 SER B O 1
ATOM 2437 N N . ILE B 1 136 ? -5.254 -10.188 10.586 1 58.06 136 ILE B N 1
ATOM 2438 C CA . ILE B 1 136 ? -4.062 -10.414 11.398 1 58.06 136 ILE B CA 1
ATOM 2439 C C . ILE B 1 136 ? -4.227 -9.75 12.766 1 58.06 136 ILE B C 1
ATOM 2441 O O . ILE B 1 136 ? -4.328 -8.523 12.859 1 58.06 136 ILE B O 1
ATOM 2445 N N . TYR B 1 137 ? -4.285 -10.57 13.672 1 60.75 137 TYR B N 1
ATOM 2446 C CA . TYR B 1 137 ? -4.305 -10.117 15.062 1 60.75 137 TYR B CA 1
ATOM 2447 C C . TYR B 1 137 ? -2.977 -9.492 15.453 1 60.75 137 TYR B C 1
ATOM 2449 O O . TYR B 1 137 ? -1.919 -9.906 14.977 1 60.75 137 TYR B O 1
ATOM 2457 N N . GLY B 1 138 ? -3.037 -8.328 16.219 1 68.75 138 GLY B N 1
ATOM 2458 C CA . GLY B 1 138 ? -1.847 -7.754 16.828 1 68.75 138 GLY B CA 1
ATOM 2459 C C . GLY B 1 138 ? -1.331 -6.531 16.094 1 68.75 138 GLY B C 1
ATOM 2460 O O . GLY B 1 138 ? -0.259 -6.016 16.406 1 68.75 138 GLY B O 1
ATOM 2461 N N . LEU B 1 139 ? -2.064 -6.215 15.055 1 78.56 139 LEU B N 1
ATOM 2462 C CA . LEU B 1 139 ? -1.659 -4.969 14.406 1 78.56 139 LEU B CA 1
ATOM 2463 C C . LEU B 1 139 ? -1.974 -3.77 15.297 1 78.56 139 LEU B C 1
ATOM 2465 O O . LEU B 1 139 ? -2.973 -3.77 16.016 1 78.56 139 LEU B O 1
ATOM 2469 N N . ALA B 1 140 ? -1.044 -2.773 15.273 1 87.31 140 ALA B N 1
ATOM 2470 C CA . ALA B 1 140 ? -1.331 -1.532 15.992 1 87.31 140 ALA B CA 1
ATOM 2471 C C . ALA B 1 140 ? -2.508 -0.794 15.359 1 87.31 140 ALA B C 1
ATOM 2473 O O . ALA B 1 140 ? -2.701 -0.847 14.141 1 87.31 140 ALA B O 1
ATOM 2474 N N . SER B 1 141 ? -3.268 -0.274 16.219 1 91.62 141 SER B N 1
ATOM 2475 C CA . SER B 1 141 ? -4.418 0.5 15.766 1 91.62 141 SER B CA 1
ATOM 2476 C C . SER B 1 141 ? -4.375 1.925 16.312 1 91.62 141 SER B C 1
ATOM 2478 O O . SER B 1 141 ? -4.02 2.143 17.469 1 91.62 141 SER B O 1
ATOM 2480 N N . TYR B 1 142 ? -4.773 2.879 15.461 1 95.44 142 TYR B N 1
ATOM 2481 C CA . TYR B 1 142 ? -4.742 4.289 15.836 1 95.44 142 TYR B CA 1
ATOM 2482 C C . TYR B 1 142 ? -6.051 4.977 15.469 1 95.44 142 TYR B C 1
ATOM 2484 O O . TYR B 1 142 ? -6.672 4.645 14.453 1 95.44 142 TYR B O 1
ATOM 2492 N N . ASN B 1 143 ? -6.473 5.898 16.344 1 97.06 143 ASN B N 1
ATOM 2493 C CA . ASN B 1 143 ? -7.453 6.922 15.992 1 97.06 143 ASN B CA 1
ATOM 2494 C C . ASN B 1 143 ? -6.781 8.242 15.609 1 97.06 143 ASN B C 1
ATOM 2496 O O . ASN B 1 143 ? -6.082 8.844 16.422 1 97.06 143 ASN B O 1
ATOM 2500 N N . LEU B 1 144 ? -6.992 8.68 14.352 1 97.75 144 LEU B N 1
ATOM 2501 C CA . LEU B 1 144 ? -6.297 9.859 13.852 1 97.75 144 LEU B CA 1
ATOM 2502 C C . LEU B 1 144 ? -7.043 11.133 14.25 1 97.75 144 LEU B C 1
ATOM 2504 O O . LEU B 1 144 ? -6.543 12.242 14.031 1 97.75 144 LEU B O 1
ATOM 2508 N N . GLY B 1 145 ? -8.289 11 14.734 1 94.88 145 GLY B N 1
ATOM 2509 C CA . GLY B 1 145 ? -9.023 12.148 15.242 1 94.88 145 GLY B CA 1
ATOM 2510 C C . GLY B 1 145 ? -9.93 12.781 14.211 1 94.88 145 GLY B C 1
ATOM 2511 O O . GLY B 1 145 ? -10.461 12.094 13.336 1 94.88 145 GLY B O 1
ATOM 2512 N N . ASN B 1 146 ? -10.18 14.141 14.367 1 92.06 146 ASN B N 1
ATOM 2513 C CA . ASN B 1 146 ? -11.211 14.828 13.594 1 92.06 146 ASN B CA 1
ATOM 2514 C C . ASN B 1 146 ? -10.609 15.789 12.578 1 92.06 146 ASN B C 1
ATOM 2516 O O . ASN B 1 146 ? -11.297 16.25 11.664 1 92.06 146 ASN B O 1
ATOM 2520 N N . ASP B 1 147 ? -9.453 16.156 12.758 1 91.94 147 ASP B N 1
ATOM 2521 C CA . ASP B 1 147 ? -8.805 17.125 11.875 1 91.94 147 ASP B CA 1
ATOM 2522 C C . ASP B 1 147 ? -7.93 16.422 10.836 1 91.94 147 ASP B C 1
ATOM 2524 O O . ASP B 1 147 ? -6.707 16.594 10.828 1 91.94 147 ASP B O 1
ATOM 2528 N N . VAL B 1 148 ? -8.633 15.594 10.039 1 96.69 148 VAL B N 1
ATOM 2529 C CA . VAL B 1 148 ? -7.938 14.789 9.039 1 96.69 148 VAL B CA 1
ATOM 2530 C C . VAL B 1 148 ? -8.328 15.258 7.637 1 96.69 148 VAL B C 1
ATOM 2532 O O . VAL B 1 148 ? -9.516 15.438 7.348 1 96.69 148 VAL B O 1
ATOM 2535 N N . SER B 1 149 ? -7.305 15.531 6.844 1 95.94 149 SER B N 1
ATOM 2536 C CA . SER B 1 149 ? -7.512 15.719 5.41 1 95.94 149 SER B CA 1
ATOM 2537 C C . SER B 1 149 ? -7.082 14.484 4.625 1 95.94 149 SER B C 1
ATOM 2539 O O . SER B 1 149 ? -6.07 13.859 4.949 1 95.94 149 SER B O 1
ATOM 2541 N N . PHE B 1 150 ? -7.828 14.125 3.633 1 94.31 150 PHE B N 1
ATOM 2542 C CA . PHE B 1 150 ? -7.453 12.984 2.809 1 94.31 150 PHE B CA 1
ATOM 2543 C C . PHE B 1 150 ? -7.922 13.172 1.371 1 94.31 150 PHE B C 1
ATOM 2545 O O . PHE B 1 150 ? -8.891 13.898 1.119 1 94.31 150 PHE B O 1
ATOM 2552 N N . PHE B 1 151 ? -7.242 12.555 0.424 1 91.88 151 PHE B N 1
ATOM 2553 C CA . PHE B 1 151 ? -7.559 12.633 -0.997 1 91.88 151 PHE B CA 1
ATOM 2554 C C . PHE B 1 151 ? -6.906 11.484 -1.759 1 91.88 151 PHE B C 1
ATOM 2556 O O . PHE B 1 151 ? -5.887 10.945 -1.325 1 91.88 151 PHE B O 1
ATOM 2563 N N . PRO B 1 152 ? -7.512 11.156 -2.846 1 87.56 152 PRO B N 1
ATOM 2564 C CA . PRO B 1 152 ? -6.961 10.047 -3.627 1 87.56 152 PRO B CA 1
ATOM 2565 C C . PRO B 1 152 ? -5.531 10.305 -4.094 1 87.56 152 PRO B C 1
ATOM 2567 O O . PRO B 1 152 ? -5.188 11.438 -4.449 1 87.56 152 PRO B O 1
ATOM 2570 N N . MET B 1 153 ? -4.66 9.234 -3.969 1 85.06 153 MET B N 1
ATOM 2571 C CA . MET B 1 153 ? -3.281 9.297 -4.449 1 85.06 153 MET B CA 1
ATOM 2572 C C . MET B 1 153 ? -3.24 9.414 -5.973 1 85.06 153 MET B C 1
ATOM 2574 O O . MET B 1 153 ? -2.371 10.086 -6.523 1 85.06 153 MET B O 1
ATOM 2578 N N . THR B 1 154 ? -4.047 8.727 -6.648 1 74.88 154 THR B N 1
ATOM 2579 C CA . THR B 1 154 ? -4.023 8.562 -8.102 1 74.88 154 THR B CA 1
ATOM 2580 C C . THR B 1 154 ? -4.266 9.891 -8.805 1 74.88 154 THR B C 1
ATOM 2582 O O . THR B 1 154 ? -4.336 10.938 -8.156 1 74.88 154 THR B O 1
ATOM 2585 N N . GLU B 1 155 ? -4.273 10 -10.133 1 72.25 155 GLU B N 1
ATOM 2586 C CA . GLU B 1 155 ? -4.301 11.078 -11.117 1 72.25 155 GLU B CA 1
ATOM 2587 C C . GLU B 1 155 ? -5.336 12.133 -10.742 1 72.25 155 GLU B C 1
ATOM 2589 O O . GLU B 1 155 ? -6.031 12.664 -11.617 1 72.25 155 GLU B O 1
ATOM 2594 N N . SER B 1 156 ? -5.508 12.398 -9.375 1 75.19 156 SER B N 1
ATOM 2595 C CA . SER B 1 156 ? -6.285 13.539 -8.906 1 75.19 156 SER B CA 1
ATOM 2596 C C . SER B 1 156 ? -5.43 14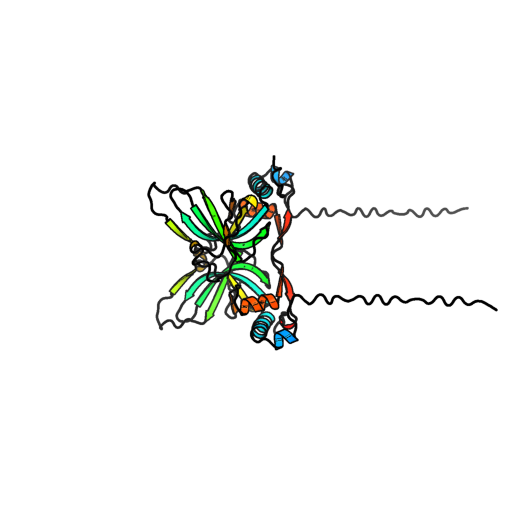.805 -8.852 1 75.19 156 SER B C 1
ATOM 2598 O O . SER B 1 156 ? -4.203 14.727 -8.812 1 75.19 156 SER B O 1
ATOM 2600 N N . ASN B 1 157 ? -6.094 15.977 -8.898 1 85.31 157 ASN B N 1
ATOM 2601 C CA . ASN B 1 157 ? -5.355 17.219 -8.75 1 85.31 157 ASN B CA 1
ATOM 2602 C C . ASN B 1 157 ? -4.555 17.25 -7.453 1 85.31 157 ASN B C 1
ATOM 2604 O O . ASN B 1 157 ? -3.383 17.641 -7.453 1 85.31 157 ASN B O 1
ATOM 2608 N N . SER B 1 158 ? -5.18 16.781 -6.43 1 89.69 158 SER B N 1
ATOM 2609 C CA . SER B 1 158 ? -4.496 16.75 -5.141 1 89.69 158 SER B CA 1
ATOM 2610 C C . SER B 1 158 ? -3.348 15.75 -5.141 1 89.69 158 SER B C 1
ATOM 2612 O O . SER B 1 158 ? -2.271 16.031 -4.609 1 89.69 158 SER B O 1
ATOM 2614 N N . GLY B 1 159 ? -3.619 14.625 -5.738 1 88.81 159 GLY B N 1
ATOM 2615 C CA . GLY B 1 159 ? -2.561 13.633 -5.863 1 88.81 159 GLY B CA 1
ATOM 2616 C C . GLY B 1 159 ? -1.37 14.133 -6.66 1 88.81 159 GLY B C 1
ATOM 2617 O O . GLY B 1 159 ? -0.221 13.914 -6.27 1 88.81 159 GLY B O 1
ATOM 2618 N N . ARG B 1 160 ? -1.678 14.828 -7.684 1 88.31 160 ARG B N 1
ATOM 2619 C CA . ARG B 1 160 ? -0.616 15.406 -8.5 1 88.31 160 ARG B CA 1
ATOM 2620 C C . ARG B 1 160 ? 0.13 16.5 -7.738 1 88.31 160 ARG B C 1
ATOM 2622 O O . ARG B 1 160 ? 1.352 16.609 -7.852 1 88.31 160 ARG B O 1
ATOM 2629 N N . ALA B 1 161 ? -0.597 17.297 -7.055 1 94.06 161 ALA B N 1
ATOM 2630 C CA . ALA B 1 161 ? 0.021 18.344 -6.25 1 94.06 161 ALA B CA 1
ATOM 2631 C C . ALA B 1 161 ? 0.998 17.766 -5.238 1 94.06 161 ALA B C 1
ATOM 2633 O O . ALA B 1 161 ? 2.1 18.281 -5.051 1 94.06 161 ALA B O 1
ATOM 2634 N N . MET B 1 162 ? 0.588 16.641 -4.605 1 93.56 162 MET B N 1
ATOM 2635 C CA . MET B 1 162 ? 1.446 15.977 -3.637 1 93.56 162 MET B CA 1
ATOM 2636 C C . MET B 1 162 ? 2.785 15.602 -4.262 1 93.56 162 MET B C 1
ATOM 2638 O O . MET B 1 162 ? 3.84 15.828 -3.668 1 93.56 162 MET B O 1
ATOM 2642 N N . LYS B 1 163 ? 2.729 15.117 -5.418 1 89 163 LYS B N 1
ATOM 2643 C CA . LYS B 1 163 ? 3.924 14.656 -6.113 1 89 163 LYS B CA 1
ATOM 2644 C C . LYS B 1 163 ? 4.812 15.82 -6.523 1 89 163 LYS B C 1
ATOM 2646 O O . LYS B 1 163 ? 6.023 15.664 -6.68 1 89 163 LYS B O 1
ATOM 2651 N N . LYS B 1 164 ? 4.234 16.969 -6.684 1 93.56 164 LYS B N 1
ATOM 2652 C CA . LYS B 1 164 ? 5.004 18.156 -7.031 1 93.56 164 LYS B CA 1
ATOM 2653 C C . LYS B 1 164 ? 5.621 18.797 -5.789 1 93.56 164 LYS B C 1
ATOM 2655 O O . LYS B 1 164 ? 6.652 19.469 -5.875 1 93.56 164 LYS B O 1
ATOM 2660 N N . LEU B 1 165 ? 5.027 18.594 -4.727 1 97 165 LEU B N 1
ATOM 2661 C CA . LEU B 1 165 ? 5.438 19.281 -3.506 1 97 165 LEU B CA 1
ATOM 2662 C C . LEU B 1 165 ? 6.438 18.438 -2.719 1 97 165 LEU B C 1
ATOM 2664 O O . LEU B 1 165 ? 7.184 18.953 -1.891 1 97 165 LEU B O 1
ATOM 2668 N N . LEU B 1 166 ? 6.309 17.141 -2.918 1 96 166 LEU B N 1
ATOM 2669 C CA . LEU B 1 166 ? 7.148 16.203 -2.17 1 96 166 LEU B CA 1
ATOM 2670 C C . LEU B 1 166 ? 7.914 15.289 -3.111 1 96 166 LEU B C 1
ATOM 2672 O O . LEU B 1 166 ? 7.359 14.812 -4.105 1 96 166 LEU B O 1
ATOM 2676 N N . ARG B 1 167 ? 9.125 15.117 -2.779 1 94.19 167 ARG B N 1
ATOM 2677 C CA . ARG B 1 167 ? 9.844 13.992 -3.359 1 94.19 167 ARG B CA 1
ATOM 2678 C C . ARG B 1 167 ? 9.805 12.781 -2.428 1 94.19 167 ARG B C 1
ATOM 2680 O O . ARG B 1 167 ? 10.336 12.836 -1.315 1 94.19 167 ARG B O 1
ATOM 2687 N N . ILE B 1 168 ? 9.156 11.781 -2.883 1 89.94 168 ILE B N 1
ATOM 2688 C CA . ILE B 1 168 ? 9.023 10.547 -2.119 1 89.94 168 ILE B CA 1
ATOM 2689 C C . ILE B 1 168 ? 9.883 9.453 -2.756 1 89.94 168 ILE B C 1
ATOM 2691 O O . ILE B 1 168 ? 9.742 9.156 -3.943 1 89.94 168 ILE B O 1
ATOM 2695 N N . GLU B 1 169 ? 10.797 8.977 -1.967 1 87.75 169 GLU B N 1
ATOM 2696 C CA . GLU B 1 169 ? 11.555 7.801 -2.395 1 87.75 169 GLU B CA 1
ATOM 2697 C C . GLU B 1 169 ? 10.805 6.512 -2.07 1 87.75 169 GLU B C 1
ATOM 2699 O O . GLU B 1 169 ? 10.406 6.289 -0.924 1 87.75 169 GLU B O 1
ATOM 2704 N N . PRO B 1 170 ? 10.578 5.758 -3.084 1 84.62 170 PRO B N 1
ATOM 2705 C CA . PRO B 1 170 ? 9.844 4.512 -2.826 1 84.62 170 PRO B CA 1
ATOM 2706 C C . PRO B 1 170 ? 10.633 3.537 -1.958 1 84.62 170 PRO B C 1
ATOM 2708 O O . PRO B 1 170 ? 11.852 3.691 -1.794 1 84.62 170 PRO B O 1
ATOM 2711 N N . ALA B 1 171 ? 9.875 2.643 -1.391 1 89.31 171 ALA B N 1
ATOM 2712 C CA . ALA B 1 171 ? 10.508 1.545 -0.667 1 89.31 171 ALA B CA 1
ATOM 2713 C C . ALA B 1 171 ? 11.414 0.733 -1.588 1 89.31 171 ALA B C 1
ATOM 2715 O O . ALA B 1 171 ? 11.141 0.604 -2.783 1 89.31 171 ALA B O 1
ATOM 2716 N N . LYS B 1 172 ? 12.492 0.246 -1.062 1 89.06 172 LYS B N 1
ATOM 2717 C CA . LYS B 1 172 ? 13.43 -0.538 -1.863 1 89.06 172 LYS B CA 1
ATOM 2718 C C . LYS B 1 172 ? 14.188 -1.537 -0.998 1 89.06 172 LYS B C 1
ATOM 2720 O O . LYS B 1 172 ? 14.336 -1.333 0.209 1 89.06 172 LYS B O 1
ATOM 2725 N N . ILE B 1 173 ? 14.617 -2.547 -1.637 1 92.38 173 ILE B N 1
ATOM 2726 C CA . ILE B 1 173 ? 15.523 -3.492 -0.993 1 92.38 173 ILE B CA 1
ATOM 2727 C C . ILE B 1 173 ? 16.938 -2.898 -0.932 1 92.38 173 ILE B C 1
ATOM 2729 O O . ILE B 1 173 ? 17.5 -2.516 -1.96 1 92.38 173 ILE B O 1
ATOM 2733 N N . THR B 1 174 ? 17.469 -2.795 0.267 1 92.31 174 THR B N 1
ATOM 2734 C CA . THR B 1 174 ? 18.797 -2.211 0.415 1 92.31 174 THR B CA 1
ATOM 2735 C C . THR B 1 174 ? 19.812 -3.287 0.756 1 92.31 174 THR B C 1
ATOM 2737 O O . THR B 1 174 ? 21.031 -3.076 0.592 1 92.31 174 THR B O 1
ATOM 2740 N N . GLU B 1 175 ? 19.406 -4.309 1.308 1 94.5 175 GLU B N 1
ATOM 2741 C CA . GLU B 1 175 ? 20.266 -5.449 1.611 1 94.5 175 GLU B CA 1
ATOM 2742 C C . GLU B 1 175 ? 19.516 -6.77 1.429 1 94.5 175 GLU B C 1
ATOM 2744 O O . GLU B 1 175 ? 18.328 -6.855 1.724 1 94.5 175 GLU B O 1
ATOM 2749 N N . GLU B 1 176 ? 20.219 -7.719 0.944 1 94.94 176 GLU B N 1
ATOM 2750 C CA . GLU B 1 176 ? 19.672 -9.055 0.738 1 94.94 176 GLU B CA 1
ATOM 2751 C C . GLU B 1 176 ? 20.625 -10.133 1.244 1 94.94 176 GLU B C 1
ATOM 2753 O O . GLU B 1 176 ? 21.828 -10.039 1.052 1 94.94 176 GLU B O 1
ATOM 2758 N N . SER B 1 177 ? 20.047 -11.047 1.903 1 95.31 177 SER B N 1
ATOM 2759 C CA . SER B 1 177 ? 20.844 -12.227 2.238 1 95.31 177 SER B CA 1
ATOM 2760 C C . SER B 1 177 ? 21.469 -12.836 0.994 1 95.31 177 SER B C 1
ATOM 2762 O O . SER B 1 177 ? 20.859 -12.875 -0.07 1 95.31 177 SER B O 1
ATOM 2764 N N . GLU B 1 178 ? 22.641 -13.344 1.153 1 94.69 178 GLU B N 1
ATOM 2765 C CA . GLU B 1 178 ? 23.297 -14 0.029 1 94.69 178 GLU B CA 1
ATOM 2766 C C . GLU B 1 178 ? 22.453 -15.148 -0.52 1 94.69 178 GLU B C 1
ATOM 2768 O O . GLU B 1 178 ? 22.391 -15.352 -1.733 1 94.69 178 GLU B O 1
ATOM 2773 N N . ALA B 1 179 ? 21.812 -15.766 0.361 1 93.69 179 ALA B N 1
ATOM 2774 C CA . ALA B 1 179 ? 21.016 -16.922 0.007 1 93.69 179 ALA B CA 1
ATOM 2775 C C . ALA B 1 179 ? 19.797 -16.516 -0.816 1 93.69 179 ALA B C 1
ATOM 2777 O O . ALA B 1 179 ? 19.141 -17.359 -1.43 1 93.69 179 ALA B O 1
ATOM 2778 N N . ALA B 1 180 ? 19.469 -15.25 -0.805 1 94.5 180 ALA B N 1
ATOM 2779 C CA . ALA B 1 180 ? 18.234 -14.789 -1.424 1 94.5 180 ALA B CA 1
ATOM 2780 C C . ALA B 1 180 ? 18.516 -13.938 -2.66 1 94.5 180 ALA B C 1
ATOM 2782 O O . ALA B 1 180 ? 17.594 -13.516 -3.359 1 94.5 180 ALA B O 1
ATOM 2783 N N . ARG B 1 181 ? 19.719 -13.688 -2.965 1 94.12 181 ARG B N 1
ATOM 2784 C CA . ARG B 1 181 ? 20.094 -12.836 -4.09 1 94.12 181 ARG B CA 1
ATOM 2785 C C . ARG B 1 181 ? 19.625 -13.438 -5.41 1 94.12 181 ARG B C 1
ATOM 2787 O O . ARG B 1 181 ? 19.75 -14.648 -5.625 1 94.12 181 ARG B O 1
ATOM 2794 N N . PHE B 1 182 ? 19.188 -12.539 -6.168 1 91.62 182 PHE B N 1
ATOM 2795 C CA . PHE B 1 182 ? 18.656 -12.969 -7.453 1 91.62 182 PHE B CA 1
ATOM 2796 C C . PHE B 1 182 ? 19.734 -13.641 -8.289 1 91.62 182 PHE B C 1
ATOM 2798 O O . PHE B 1 182 ? 20.828 -13.094 -8.453 1 91.62 182 PHE B O 1
ATOM 2805 N N . GLN B 1 183 ? 19.484 -14.75 -8.703 1 86.88 183 GLN B N 1
ATOM 2806 C CA . GLN B 1 183 ? 20.312 -15.555 -9.602 1 86.88 183 GLN B CA 1
ATOM 2807 C C . GLN B 1 183 ? 19.516 -16.016 -10.82 1 86.88 183 GLN B C 1
ATOM 2809 O O . GLN B 1 183 ? 18.75 -16.969 -10.75 1 86.88 183 GLN B O 1
ATOM 2814 N N . PRO B 1 184 ? 19.688 -15.164 -11.953 1 76.44 184 PRO B N 1
ATOM 2815 C CA . PRO B 1 184 ? 18.922 -15.555 -13.133 1 76.44 184 PRO B CA 1
ATOM 2816 C C . PRO B 1 184 ? 19.25 -16.953 -13.625 1 76.44 184 PRO B C 1
ATOM 2818 O O . PRO B 1 184 ? 20.359 -17.438 -13.422 1 76.44 184 PRO B O 1
ATOM 2821 N N . GLU B 1 185 ? 18.219 -17.812 -13.781 1 68.31 185 GLU B N 1
ATOM 2822 C CA . GLU B 1 185 ? 18.484 -19.125 -14.336 1 68.31 185 GLU B CA 1
ATOM 2823 C C . GLU B 1 185 ? 19.359 -19.047 -15.586 1 68.31 185 GLU B C 1
ATOM 2825 O O . GLU B 1 185 ? 19.188 -18.125 -16.391 1 68.31 185 GLU B O 1
ATOM 2830 N N . SER B 1 186 ? 20.594 -19.531 -15.492 1 55.75 186 SER B N 1
ATOM 2831 C CA . SER B 1 186 ? 21.422 -19.641 -16.688 1 55.75 186 SER B CA 1
ATOM 2832 C C . SER B 1 186 ? 20.625 -20.234 -17.859 1 55.75 186 SER B C 1
ATOM 2834 O O . SER B 1 186 ? 19.797 -21.125 -17.656 1 55.75 186 SER B O 1
ATOM 2836 N N . GLY B 1 187 ? 20.016 -19.422 -18.75 1 46.62 187 GLY B N 1
ATOM 2837 C CA . GLY B 1 187 ? 19.547 -20.016 -20 1 46.62 187 GLY B CA 1
ATOM 2838 C C . GLY B 1 187 ? 20.359 -21.234 -20.422 1 46.62 187 GLY B C 1
ATOM 2839 O O . GLY B 1 187 ? 21.547 -21.109 -20.719 1 46.62 187 GLY B O 1
ATOM 2840 N N . GLU B 1 188 ? 20.5 -22.375 -19.812 1 35.22 188 GLU B N 1
ATOM 2841 C CA . GLU B 1 188 ? 20.828 -23.453 -20.719 1 35.22 188 GLU B CA 1
ATOM 2842 C C . GLU B 1 188 ? 19.688 -23.766 -21.688 1 35.22 188 GLU B C 1
ATOM 2844 O O . GLU B 1 188 ? 18.516 -23.625 -21.312 1 35.22 188 GLU B O 1
#

Organism: Akkermansia muciniphila (strain ATCC BAA-835 / DSM 22959 / JCM 33894 / BCRC 81048 / CCUG 64013 / CIP 107961 / Muc) (NCBI:txid349741)

pLDDT: mean 80.67, std 20.18, range [25.69, 97.75]

Radius of gyration: 27.36 Å; Cα contacts (8 Å, |Δi|>4): 818; chains: 2; bounding box: 111×71×51 Å

Nearest PDB structures (foldseek):
  6rur-assembly1_H  TM=5.489E-01  e=1.810E-03  Homo sapiens
  8uin-assembly1_B  TM=5.606E-01  e=3.941E-03  Homo sapiens
  8uh2-assembly1_B  TM=5.301E-01  e=3.496E-03  Homo sapiens
  4e0s-assembly1_A  TM=5.144E-01  e=6.564E-02  Homo sapiens
  8dgc-assembly1_D  TM=3.667E-01  e=7.419E+00  Salmonella enterica

Foldseek 3Di:
DDPPPPPPPPPPPPVPPCPVPPPLADDPVRCVVDPLLVVLVVLVVQFQWKFKWFWFKWKADCAWIKTKIATCDTPGDPQDHRAIEMEIEGHDNDPPPDDIDMDGDPDRQIKMKTAHPVAKDWDDFDDPVCVVVPVPGDHTYMYRYYPMDMDGCPPDSNVVSCSNHDDDDDDDDPDDDPVPDDDPPPPD/DPPPPPPPPPPPPPPPPCPVPPPLADDPVRCVVDPLLVVLVVLVVQFQWKFKWFWFKWKADCAWIKTKIATCDTPGDPQDHRAIEMEIEGHDNDDPPDDIDMDGDPDRQIKMKTAHPVAKDWDDFDDPVNPPVPPDGPGTYMYRYYPMDMDGCPPDSNVVSCSNHDDDDDDDDDDDDPVPDDDPDPPD

Sequence (376 aa):
MDKTSLFCCLLSGLMALSVSATSPVATQAEVSGDISLRGIARLLQKSDIVLAVVIYKTVETTQETIFYARVIQSLRGDIPVEALVQWRGAANNLPVGGSPKTELYSSCNLSYVLATSKEVEKLLGTPEDFIPADSIYGLASYNLGNDVSFFPMTESNSGRAMKKLLRIEPAKITEESEAARFQPESGEMDKTSLFCCLLSGLMALSVSATSPVATQAEVSGDISLRGIARLLQKSDIVLAVVIYKTVETTQETIFYARVIQSLRGDIPVEALVQWRGAANNLPVGGSPKTELYSSCNLSYVLATSKEVEKLLGTPEDFIPADSIYGLASYNLGNDVSFFPMTESNSGRAMKKLLRIEPAKITEESEAARFQPESGE

Secondary structure (DSSP, 8-state):
-----------------------SS--HHHHHH-HHHHHHHHHHHT-SEEEEEEEEEEEE-SSEEEEEEEEEEEEES-PPTT-EEEEEEEPP-PPTTPPPEEEEEEEEEEEEEEE-GGG-EEESS--GGGTTT-SSTT--EEE--S--EEEESSSSHHHHHHHHHEEEEPPEEEEE-GGGS-------/-----------------------SS--HHHHHH-HHHHHHHHHHHT-SEEEEEEEEEEEE-SSEEEEEEEEEEEEESSPPTT-EEEEEEEPP-PPTTPPPEEEEEEEEEEEEEEE-GGG-EEESS--GGGTTT-SSTT--EEE--S--EEEESSSSHHHHHHHHHEEEEPPEEEEE-GGGS-------

Solvent-accessible surface area (backbone atoms only — not comparable to full-atom values): 20415 Å² total; per-residue (Å²): 137,85,82,75,77,77,75,76,75,76,74,74,75,72,69,72,73,66,71,70,73,73,66,85,35,44,48,63,69,56,30,74,72,30,71,62,36,39,53,52,21,54,52,35,17,61,24,56,20,32,32,36,30,36,41,27,34,38,41,35,30,58,73,29,23,38,42,35,32,35,28,70,35,44,52,36,58,91,52,58,65,64,19,37,38,32,36,40,45,74,44,49,93,46,58,86,86,52,75,67,47,76,46,71,29,47,33,67,42,44,24,36,40,36,23,34,66,88,50,44,39,79,44,90,55,70,59,77,88,48,46,69,50,39,88,53,80,88,44,56,24,34,37,41,33,68,69,55,49,69,48,51,48,57,98,38,70,65,22,48,30,48,54,35,35,33,37,69,44,71,39,34,64,77,44,64,12,77,65,29,44,67,46,78,75,73,84,122,135,84,79,74,76,77,75,75,74,75,75,73,74,73,68,72,70,68,72,68,72,73,66,87,34,44,49,64,69,56,31,74,72,30,70,61,37,40,53,52,21,53,52,34,18,63,24,61,23,30,32,35,29,36,42,26,36,38,40,36,32,56,73,29,23,38,41,33,31,35,29,70,35,38,49,34,49,94,55,58,65,64,19,38,38,32,36,41,45,74,45,50,91,47,59,86,87,52,76,69,47,75,44,73,29,45,30,70,42,46,23,35,39,36,23,34,66,88,50,44,38,79,44,89,54,70,59,72,80,55,56,67,42,55,84,56,86,85,45,56,24,34,38,43,32,68,70,56,48,70,46,50,49,56,98,36,70,64,22,49,32,48,54,36,35,32,38,69,44,71,39,34,66,78,44,63,12,76,65,29,44,68,46,80,76,74,82,121